Protein AF-0000000079068143 (afdb_homodimer)

Nearest PDB structures (foldseek):
  5x11-assembly1_B  TM=8.106E-01  e=2.180E-11  Bacillus spizizenii str. W23
  5x11-assembly4_H  TM=7.832E-01  e=1.411E-11  Bacillus spizizenii str. W23
  5x11-assembly2_E  TM=8.097E-01  e=4.424E-11  Bacillus spizizenii str. W23
  5x11-assembly4_G  TM=8.111E-01  e=1.547E-10  Bacillus spizizenii str. W23
  3l9f-assembly2_C  TM=8.301E-01  e=2.723E-08  Streptococcus mutans UA159

Sequence (370 aa):
MALRHAVLAALLDEELSGYQLAKAFDMGVANFWHALPQQLYAELARLEKEGLVAGREVVQDTRPNKRLFRVTDGGLAELERFAAEAAKPSFIRDDLLVKVQAADHLDPGGLIARLTERAAFSEGKAEQFEGLLERMRGDRPEEEFLLHGERIGPYLTCRRGLDFERANRDWCQEVIAVLRARSGVMALRHAVLAALLDEELSGYQLAKAFDMGVANFWHALPQQLYAELARLEKEGLVAGREVVQDTRPNKRLFRVTDGGLAELERFAAEAAKPSFIRDDLLVKVQAADHLDPGGLIARLTERAAFSEGKAEQFEGLLERMRGDRPEEEFLLHGERIGPYLTCRRGLDFERANRDWCQEVIAVLRARSGV

InterPro domains:
  IPR005149 Transcription regulator PadR, N-terminal [PF03551] (7-80)
  IPR018309 Transcription regulator PadR, C-terminal [PF10400] (92-180)
  IPR036388 Winged helix-like DNA-binding domain superfamily [G3DSA:1.10.10.10] (1-89)
  IPR036390 Winged helix DNA-binding domain superfamily [SSF46785] (3-181)

Radius of gyration: 22.7 Å; Cα contacts (8 Å, |Δi|>4): 513; chains: 2; bounding box: 48×69×55 Å

pLDDT: mean 90.69, std 9.54, range [45.38, 98.62]

Structure (mmCIF, N/CA/C/O backbone):
data_AF-0000000079068143-model_v1
#
loop_
_entity.id
_entity.type
_entity.pdbx_description
1 polymer 'PadR family transcriptional regulator'
#
loop_
_atom_site.group_PDB
_atom_site.id
_atom_site.type_symbol
_atom_site.label_atom_id
_atom_site.label_alt_id
_atom_site.label_comp_id
_atom_site.label_asym_id
_atom_site.label_entity_id
_atom_site.label_seq_id
_atom_site.pdbx_PDB_ins_code
_atom_site.Cartn_x
_atom_site.Cartn_y
_atom_site.Cartn_z
_atom_site.occupancy
_atom_site.B_iso_or_equiv
_atom_site.auth_seq_id
_atom_site.auth_comp_id
_atom_site.auth_asym_id
_atom_site.auth_atom_id
_atom_site.pdbx_PDB_model_num
ATOM 1 N N . MET A 1 1 ? 2.867 -0.658 -16.969 1 53.88 1 MET A N 1
ATOM 2 C CA . MET A 1 1 ? 3.514 -1.773 -16.281 1 53.88 1 MET A CA 1
ATOM 3 C C . MET A 1 1 ? 2.479 -2.695 -15.656 1 53.88 1 MET A C 1
ATOM 5 O O . MET A 1 1 ? 2.479 -3.902 -15.898 1 53.88 1 MET A O 1
ATOM 9 N N . ALA A 1 2 ? 1.597 -2.355 -14.578 1 70.5 2 ALA A N 1
ATOM 10 C CA . ALA A 1 2 ? 1.221 -3.047 -13.344 1 70.5 2 ALA A CA 1
ATOM 11 C C . ALA A 1 2 ? 0.14 -4.09 -13.609 1 70.5 2 ALA A C 1
ATOM 13 O O . ALA A 1 2 ? 0.295 -5.262 -13.25 1 70.5 2 ALA A O 1
ATOM 14 N N . LEU A 1 3 ? -0.62 -3.951 -14.438 1 86.12 3 LEU A N 1
ATOM 15 C CA . LEU A 1 3 ? -1.783 -4.832 -14.43 1 86.12 3 LEU A CA 1
ATOM 16 C C . LEU A 1 3 ? -1.528 -6.078 -15.266 1 86.12 3 LEU A C 1
ATOM 18 O O . LEU A 1 3 ? -1.937 -7.18 -14.891 1 86.12 3 LEU A O 1
ATOM 22 N N . ARG A 1 4 ? -0.792 -5.961 -16.375 1 92.25 4 ARG A N 1
ATOM 23 C CA . ARG A 1 4 ? -0.538 -7.078 -17.281 1 92.25 4 ARG A CA 1
ATOM 24 C C . ARG A 1 4 ? 0.236 -8.188 -16.578 1 92.25 4 ARG A C 1
ATOM 26 O O . ARG A 1 4 ? -0.08 -9.367 -16.734 1 92.25 4 ARG A O 1
ATOM 33 N N . HIS A 1 5 ? 1.185 -7.828 -15.812 1 92.5 5 HIS A N 1
ATOM 34 C CA . HIS A 1 5 ? 2.004 -8.82 -15.125 1 92.5 5 HIS A CA 1
ATOM 35 C C . HIS A 1 5 ? 1.235 -9.477 -13.984 1 92.5 5 HIS A C 1
ATOM 37 O O . HIS A 1 5 ? 1.421 -10.664 -13.703 1 92.5 5 HIS A O 1
ATOM 43 N N . ALA A 1 6 ? 0.415 -8.703 -13.375 1 90.5 6 ALA A N 1
ATOM 44 C CA . ALA A 1 6 ? -0.44 -9.266 -12.336 1 90.5 6 ALA A CA 1
ATOM 45 C C . ALA A 1 6 ? -1.401 -10.297 -12.914 1 90.5 6 ALA A C 1
ATOM 47 O O . ALA A 1 6 ? -1.63 -11.352 -12.312 1 90.5 6 ALA A O 1
ATOM 48 N N . VAL A 1 7 ? -1.94 -9.992 -14.039 1 92 7 VAL A N 1
ATOM 49 C CA . VAL A 1 7 ? -2.854 -10.914 -14.703 1 92 7 VAL A CA 1
ATOM 50 C C . VAL A 1 7 ? -2.107 -12.188 -15.094 1 92 7 VAL A C 1
ATOM 52 O O . VAL A 1 7 ? -2.592 -13.297 -14.852 1 92 7 VAL A O 1
ATOM 55 N N . LEU A 1 8 ? -0.966 -12.023 -15.703 1 93.75 8 LEU A N 1
ATOM 56 C CA . LEU A 1 8 ? -0.161 -13.18 -16.094 1 93.75 8 LEU A CA 1
ATOM 57 C C . LEU A 1 8 ? 0.168 -14.039 -14.883 1 93.75 8 LEU A C 1
ATOM 59 O O . LEU A 1 8 ? 0.048 -15.266 -14.938 1 93.75 8 LEU A O 1
ATOM 63 N N . ALA A 1 9 ? 0.545 -13.367 -13.812 1 91.62 9 ALA A N 1
ATOM 64 C CA . ALA A 1 9 ? 0.9 -14.094 -12.602 1 91.62 9 ALA A CA 1
ATOM 65 C C . ALA A 1 9 ? -0.3 -14.859 -12.055 1 91.62 9 ALA A C 1
ATOM 67 O O . ALA A 1 9 ? -0.156 -15.984 -11.57 1 91.62 9 ALA A O 1
ATOM 68 N N . ALA A 1 10 ? -1.436 -14.297 -12.141 1 89 10 ALA A N 1
ATOM 69 C CA . ALA A 1 10 ? -2.654 -14.922 -11.625 1 89 10 ALA A CA 1
ATOM 70 C C . ALA A 1 10 ? -3.021 -16.156 -12.438 1 89 10 ALA A C 1
ATOM 72 O O . ALA A 1 10 ? -3.613 -17.109 -11.906 1 89 10 ALA A O 1
ATOM 73 N N . LEU A 1 11 ? -2.557 -16.266 -13.656 1 92.12 11 LEU A N 1
ATOM 74 C CA . LEU A 1 11 ? -2.947 -17.328 -14.562 1 92.12 11 LEU A CA 1
ATOM 75 C C . LEU A 1 11 ? -1.874 -18.406 -14.625 1 92.12 11 LEU A C 1
ATOM 77 O O . LEU A 1 11 ? -2.045 -19.422 -15.305 1 92.12 11 LEU A O 1
ATOM 81 N N . LEU A 1 12 ? -0.748 -18.297 -14.039 1 89 12 LEU A N 1
ATOM 82 C CA . LEU A 1 12 ? 0.407 -19.188 -14.172 1 89 12 LEU A CA 1
ATOM 83 C C . LEU A 1 12 ? 0.043 -20.625 -13.789 1 89 12 LEU A C 1
ATOM 85 O O . LEU A 1 12 ? 0.464 -21.562 -14.461 1 89 12 LEU A O 1
ATOM 89 N N . ASP A 1 13 ? -0.767 -20.859 -12.781 1 82.06 13 ASP A N 1
ATOM 90 C CA . ASP A 1 13 ? -0.948 -22.234 -12.344 1 82.06 13 ASP A CA 1
ATOM 91 C C . ASP A 1 13 ? -2.4 -22.672 -12.508 1 82.06 13 ASP A C 1
ATOM 93 O O . ASP A 1 13 ? -2.781 -23.75 -12.047 1 82.06 13 ASP A O 1
ATOM 97 N N . GLU A 1 14 ? -3.178 -21.812 -13.156 1 86.38 14 GLU A N 1
ATOM 98 C CA . GLU A 1 14 ? -4.586 -22.156 -13.32 1 86.38 14 GLU A CA 1
ATOM 99 C C . GLU A 1 14 ? -5.176 -21.484 -14.562 1 86.38 14 GLU A C 1
ATOM 101 O O . GLU A 1 14 ? -4.695 -20.438 -15 1 86.38 14 GLU A O 1
ATOM 106 N N . GLU A 1 15 ? -6.102 -22.281 -15.102 1 92.25 15 GLU A N 1
ATOM 107 C CA . GLU A 1 15 ? -6.953 -21.688 -16.125 1 92.25 15 GLU A CA 1
ATOM 108 C C . GLU A 1 15 ? -8.164 -21 -15.5 1 92.25 15 GLU A C 1
ATOM 110 O O . GLU A 1 15 ? -8.93 -21.625 -14.766 1 92.25 15 GLU A O 1
ATOM 115 N N . LEU A 1 16 ? -8.25 -19.766 -15.805 1 93.62 16 LEU A N 1
ATOM 116 C CA . LEU A 1 16 ? -9.359 -19.016 -15.227 1 93.62 16 LEU A CA 1
ATOM 117 C C . LEU A 1 16 ? -10.156 -18.297 -16.312 1 93.62 16 LEU A C 1
ATOM 119 O O . LEU A 1 16 ? -9.602 -17.891 -17.344 1 93.62 16 LEU A O 1
ATOM 123 N N . SER A 1 17 ? -11.492 -18.219 -16.047 1 93.38 17 SER A N 1
ATOM 124 C CA . SER A 1 17 ? -12.305 -17.328 -16.859 1 93.38 17 SER A CA 1
ATOM 125 C C . SER A 1 17 ? -12.062 -15.867 -16.484 1 93.38 17 SER A C 1
ATOM 127 O O . SER A 1 17 ? -11.461 -15.578 -15.453 1 93.38 17 SER A O 1
ATOM 129 N N . GLY A 1 18 ? -12.508 -15.008 -17.422 1 91.31 18 GLY A N 1
ATOM 130 C CA . GLY A 1 18 ? -12.469 -13.594 -17.062 1 91.31 18 GLY A CA 1
ATOM 131 C C . GLY A 1 18 ? -13.18 -13.289 -15.758 1 91.31 18 GLY A C 1
ATOM 132 O O . GLY A 1 18 ? -12.703 -12.492 -14.945 1 91.31 18 GLY A O 1
ATOM 133 N N . TYR A 1 19 ? -14.227 -13.969 -15.547 1 90.5 19 TYR A N 1
ATOM 134 C CA . TYR A 1 19 ? -15.023 -13.789 -14.336 1 90.5 19 TYR A CA 1
ATOM 135 C C . TYR A 1 19 ? -14.242 -14.234 -13.109 1 90.5 19 TYR A C 1
ATOM 137 O O . TYR A 1 19 ? -14.211 -13.523 -12.102 1 90.5 19 TYR A O 1
ATOM 145 N N . GLN A 1 20 ? -13.734 -15.352 -13.172 1 89.94 20 GLN A N 1
ATOM 146 C CA . GLN A 1 20 ? -12.945 -15.875 -12.062 1 89.94 20 GLN A CA 1
ATOM 147 C C . GLN A 1 20 ? -11.758 -14.977 -11.758 1 89.94 20 GLN A C 1
ATOM 149 O O . GLN A 1 20 ? -11.414 -14.758 -10.594 1 89.94 20 GLN A O 1
ATOM 154 N N . LEU A 1 21 ? -11.156 -14.5 -12.766 1 89.56 21 LEU A N 1
ATOM 155 C CA . LEU A 1 21 ? -10.031 -13.586 -12.602 1 89.56 21 LEU A CA 1
ATOM 156 C C . LEU A 1 21 ? -10.477 -12.289 -11.922 1 89.56 21 LEU A C 1
ATOM 158 O O . LEU A 1 21 ? -9.82 -11.82 -10.984 1 89.56 21 LEU A O 1
ATOM 162 N N . ALA A 1 22 ? -11.539 -11.75 -12.344 1 88.19 22 ALA A N 1
ATOM 163 C CA . ALA A 1 22 ? -12.07 -10.523 -11.75 1 88.19 22 ALA A CA 1
ATOM 164 C C . ALA A 1 22 ? -12.391 -10.727 -10.273 1 88.19 22 ALA A C 1
ATOM 166 O O . ALA A 1 22 ? -12.125 -9.852 -9.445 1 88.19 22 ALA A O 1
ATOM 167 N N . LYS A 1 23 ? -12.938 -11.828 -9.93 1 83.75 23 LYS A N 1
ATOM 168 C CA . LYS A 1 23 ? -13.258 -12.148 -8.539 1 83.75 23 LYS A CA 1
ATOM 169 C C . LYS A 1 23 ? -11.992 -12.25 -7.691 1 83.75 23 LYS A C 1
ATOM 171 O O . LYS A 1 23 ? -11.961 -11.789 -6.551 1 83.75 23 LYS A O 1
ATOM 176 N N . ALA A 1 24 ? -11.031 -12.828 -8.297 1 81.62 24 ALA A N 1
ATOM 177 C CA . ALA A 1 24 ? -9.758 -12.961 -7.598 1 81.62 24 ALA A CA 1
ATOM 178 C C . ALA A 1 24 ? -9.141 -11.594 -7.309 1 81.62 24 ALA A C 1
ATOM 180 O O . ALA A 1 24 ? -8.578 -11.375 -6.234 1 81.62 24 ALA A O 1
ATOM 181 N N . PHE A 1 25 ? -9.258 -10.695 -8.211 1 80.88 25 PHE A N 1
ATOM 182 C CA . PHE A 1 25 ? -8.727 -9.344 -8.047 1 80.88 25 PHE A CA 1
ATOM 183 C C . PHE A 1 25 ? -9.539 -8.562 -7.02 1 80.88 25 PHE A C 1
ATOM 185 O O . PHE A 1 25 ? -9 -7.742 -6.281 1 80.88 25 PHE A O 1
ATOM 192 N N . ASP A 1 26 ? -10.773 -8.797 -7.004 1 74.81 26 ASP A N 1
ATOM 193 C CA . ASP A 1 26 ? -11.656 -8.094 -6.082 1 74.81 26 ASP A CA 1
ATOM 194 C C . ASP A 1 26 ? -11.406 -8.523 -4.641 1 74.81 26 ASP A C 1
ATOM 196 O O . ASP A 1 26 ? -11.523 -7.715 -3.717 1 74.81 26 ASP A O 1
ATOM 200 N N . MET A 1 27 ? -11.281 -9.742 -4.523 1 64.19 27 MET A N 1
ATOM 201 C CA . MET A 1 27 ? -11.062 -10.258 -3.172 1 64.19 27 MET A CA 1
ATOM 202 C C . MET A 1 27 ? -9.695 -9.828 -2.645 1 64.19 27 MET A C 1
ATOM 204 O O . MET A 1 27 ? -9.383 -10.039 -1.47 1 64.19 27 MET A O 1
ATOM 208 N N . GLY A 1 28 ? -9.18 -8.867 -3.492 1 57 28 GLY A N 1
ATOM 209 C CA . GLY A 1 28 ? -7.91 -8.336 -3.037 1 57 28 GLY A CA 1
ATOM 210 C C . GLY A 1 28 ? -6.844 -9.398 -2.861 1 57 28 GLY A C 1
ATOM 211 O O . GLY A 1 28 ? -5.715 -9.094 -2.475 1 57 28 GLY A O 1
ATOM 212 N N . VAL A 1 29 ? -7.555 -10.617 -2.633 1 46.59 29 VAL A N 1
ATOM 213 C CA . VAL A 1 29 ? -6.633 -11.711 -2.342 1 46.59 29 VAL A CA 1
ATOM 214 C C . VAL A 1 29 ? -5.5 -11.719 -3.365 1 46.59 29 VAL A C 1
ATOM 216 O O . VAL A 1 29 ? -4.336 -11.906 -3.008 1 46.59 29 VAL A O 1
ATOM 219 N N . ALA A 1 30 ? -5.992 -11.883 -4.664 1 45.38 30 ALA A N 1
ATOM 220 C CA . ALA A 1 30 ? -4.844 -11.82 -5.566 1 45.38 30 ALA A CA 1
ATOM 221 C C . ALA A 1 30 ? -4.172 -10.453 -5.508 1 45.38 30 ALA A C 1
ATOM 223 O O . ALA A 1 30 ? -3.25 -10.172 -6.281 1 45.38 30 ALA A O 1
ATOM 224 N N . ASN A 1 31 ? -4.051 -9.875 -4.145 1 49.84 31 ASN A N 1
ATOM 225 C CA . ASN A 1 31 ? -3.543 -9.273 -2.912 1 49.84 31 ASN A CA 1
ATOM 226 C C . ASN A 1 31 ? -2.787 -7.98 -3.188 1 49.84 31 ASN A C 1
ATOM 228 O O . ASN A 1 31 ? -2.285 -7.34 -2.26 1 49.84 31 ASN A O 1
ATOM 232 N N . PHE A 1 32 ? -2.516 -7.691 -4.168 1 61 32 PHE A N 1
ATOM 233 C CA . PHE A 1 32 ? -1.767 -6.445 -4.078 1 61 32 PHE A CA 1
ATOM 234 C C . PHE A 1 32 ? -1.95 -5.609 -5.34 1 61 32 PHE A C 1
ATOM 236 O O . PHE A 1 32 ? -1.167 -4.695 -5.605 1 61 32 PHE A O 1
ATOM 243 N N . TRP A 1 33 ? -3.209 -6.152 -6.148 1 66.62 33 TRP A N 1
ATOM 244 C CA . TRP A 1 33 ? -3.449 -5.328 -7.328 1 66.62 33 TRP A CA 1
ATOM 245 C C . TRP A 1 33 ? -4.938 -5.035 -7.492 1 66.62 33 TRP A C 1
ATOM 247 O O . TRP A 1 33 ? -5.777 -5.91 -7.262 1 66.62 33 TRP A O 1
ATOM 257 N N . HIS A 1 34 ? -5.172 -3.803 -7.57 1 71.75 34 HIS A N 1
ATOM 258 C CA . HIS A 1 34 ? -6.555 -3.385 -7.785 1 71.75 34 HIS A CA 1
ATOM 259 C C . HIS A 1 34 ? -6.773 -2.936 -9.227 1 71.75 34 HIS A C 1
ATOM 261 O O . HIS A 1 34 ? -5.969 -2.18 -9.773 1 71.75 34 HIS A O 1
ATOM 267 N N . ALA A 1 35 ? -7.75 -3.646 -9.82 1 79.56 35 ALA A N 1
ATOM 268 C CA . ALA A 1 35 ? -8.195 -3.238 -11.148 1 79.56 35 ALA A CA 1
ATOM 269 C C . ALA A 1 35 ? -9.711 -3.404 -11.289 1 79.56 35 ALA A C 1
ATOM 271 O O . ALA A 1 35 ? -10.281 -4.379 -10.797 1 79.56 35 ALA A O 1
ATOM 272 N N . LEU A 1 36 ? -10.305 -2.463 -11.898 1 83.62 36 LEU A N 1
ATOM 273 C CA . LEU A 1 36 ? -11.711 -2.617 -12.234 1 83.62 36 LEU A CA 1
ATOM 274 C C . LEU A 1 36 ? -11.914 -3.756 -13.227 1 83.62 36 LEU A C 1
ATOM 276 O O . LEU A 1 36 ? -11.062 -3.986 -14.094 1 83.62 36 LEU A O 1
ATOM 280 N N . PRO A 1 37 ? -13.062 -4.426 -13.07 1 88.94 37 PRO A N 1
ATOM 281 C CA . PRO A 1 37 ? -13.32 -5.523 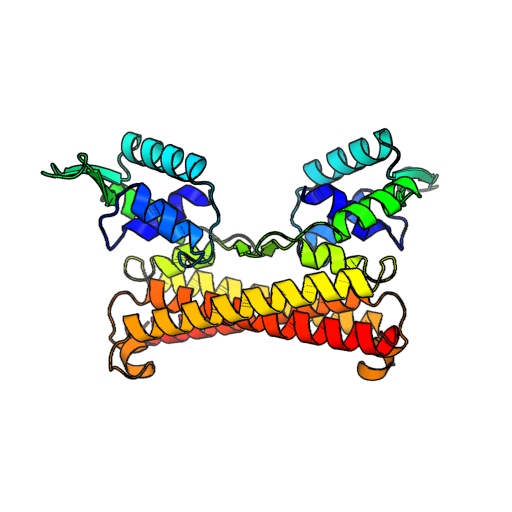-14.008 1 88.94 37 PRO A CA 1
ATOM 282 C C . PRO A 1 37 ? -13.164 -5.102 -15.469 1 88.94 37 PRO A C 1
ATOM 284 O O . PRO A 1 37 ? -12.555 -5.824 -16.266 1 88.94 37 PRO A O 1
ATOM 287 N N . GLN A 1 38 ? -13.625 -3.912 -15.734 1 91.62 38 GLN A N 1
ATOM 288 C CA . GLN A 1 38 ? -13.523 -3.426 -17.109 1 91.62 38 GLN A CA 1
ATOM 289 C C . GLN A 1 38 ? -12.062 -3.336 -17.547 1 91.62 38 GLN A C 1
ATOM 291 O O . GLN A 1 38 ? -11.742 -3.646 -18.703 1 91.62 38 GLN A O 1
ATOM 296 N N . GLN A 1 39 ? -11.148 -2.926 -16.75 1 90.31 39 GLN A N 1
ATOM 297 C CA . GLN A 1 39 ? -9.719 -2.84 -17.031 1 90.31 39 GLN A CA 1
ATOM 298 C C . GLN A 1 39 ? -9.109 -4.227 -17.203 1 90.31 39 GLN A C 1
ATOM 300 O O . GLN A 1 39 ? -8.258 -4.438 -18.062 1 90.31 39 GLN A O 1
ATOM 305 N N . LEU A 1 40 ? -9.547 -5.109 -16.344 1 90.56 40 LEU A N 1
ATOM 306 C CA . LEU A 1 40 ? -9.039 -6.477 -16.375 1 90.56 40 LEU A CA 1
ATOM 307 C C . LEU A 1 40 ? -9.391 -7.164 -17.688 1 90.56 40 LEU A C 1
ATOM 309 O O . LEU A 1 40 ? -8.547 -7.812 -18.312 1 90.56 40 LEU A O 1
ATOM 313 N N . TYR A 1 41 ? -10.664 -6.996 -18.109 1 93.81 41 TYR A N 1
ATOM 314 C CA . TYR A 1 41 ? -11.117 -7.621 -19.344 1 93.81 41 TYR A CA 1
ATOM 315 C C . TYR A 1 41 ? -10.375 -7.047 -20.547 1 93.81 41 TYR A C 1
ATOM 317 O O . TYR A 1 41 ? -9.992 -7.781 -21.453 1 93.81 41 TYR A O 1
ATOM 325 N N . ALA A 1 42 ? -10.195 -5.824 -20.562 1 95.25 42 ALA A N 1
ATOM 326 C CA . ALA A 1 42 ? -9.453 -5.172 -21.641 1 95.25 42 ALA A CA 1
ATOM 327 C C . ALA A 1 42 ? -8.016 -5.672 -21.703 1 95.25 42 ALA A C 1
ATOM 329 O O . ALA A 1 42 ? -7.484 -5.93 -22.781 1 95.25 42 ALA A O 1
ATOM 330 N N . GLU A 1 43 ? -7.438 -5.766 -20.531 1 94.19 43 GLU A N 1
ATOM 331 C CA . GLU A 1 43 ? -6.059 -6.234 -20.484 1 94.19 43 GLU A CA 1
ATOM 332 C C . GLU A 1 43 ? -5.953 -7.691 -20.922 1 94.19 43 GLU A C 1
ATOM 334 O O . GLU A 1 43 ? -5.012 -8.07 -21.625 1 94.19 43 GLU A O 1
ATOM 339 N N . LEU A 1 44 ? -6.902 -8.445 -20.484 1 94.56 44 LEU A N 1
ATOM 340 C CA . LEU A 1 44 ? -6.93 -9.844 -20.875 1 94.56 44 LEU A CA 1
ATOM 341 C C . LEU A 1 44 ? -7.012 -9.977 -22.406 1 94.56 44 LEU A C 1
ATOM 343 O O . LEU A 1 44 ? -6.309 -10.797 -23 1 94.56 44 LEU A O 1
ATOM 347 N N . ALA A 1 45 ? -7.844 -9.211 -23.016 1 95.38 45 ALA A N 1
ATOM 348 C CA . ALA A 1 45 ? -7.98 -9.211 -24.469 1 95.38 45 ALA A CA 1
ATOM 349 C C . ALA A 1 45 ? -6.676 -8.797 -25.141 1 95.38 45 ALA A C 1
ATOM 351 O O . ALA A 1 45 ? -6.277 -9.383 -26.156 1 95.38 45 ALA A O 1
ATOM 352 N N . ARG A 1 46 ? -6.043 -7.801 -24.656 1 97.12 46 ARG A N 1
ATOM 353 C CA . ARG A 1 46 ? -4.77 -7.332 -25.188 1 97.12 46 ARG A CA 1
ATOM 354 C C . ARG A 1 46 ? -3.701 -8.414 -25.094 1 97.12 46 ARG A C 1
ATOM 356 O O . ARG A 1 46 ? -2.955 -8.648 -26.047 1 97.12 46 ARG A O 1
ATOM 363 N N . LEU A 1 47 ? -3.635 -9.047 -23.938 1 97.56 47 LEU A N 1
ATOM 364 C CA . LEU A 1 47 ? -2.666 -10.117 -23.719 1 97.56 47 LEU A CA 1
ATOM 365 C C . LEU A 1 47 ? -2.885 -11.266 -24.703 1 97.56 47 LEU A C 1
ATOM 367 O O . LEU A 1 47 ? -1.921 -11.859 -25.188 1 97.56 47 LEU A O 1
ATOM 371 N N . GLU A 1 48 ? -4.129 -11.562 -24.922 1 97.38 48 GLU A N 1
ATOM 372 C CA . GLU A 1 48 ? -4.438 -12.625 -25.875 1 97.38 48 GLU A CA 1
ATOM 373 C C . GLU A 1 48 ? -4.027 -12.234 -27.297 1 97.38 48 GLU A C 1
ATOM 375 O O . GLU A 1 48 ? -3.439 -13.039 -28.016 1 97.38 48 GLU A O 1
ATOM 380 N N . LYS A 1 49 ? -4.348 -11.047 -27.656 1 97.81 49 LYS A N 1
ATOM 381 C CA . LYS A 1 49 ? -3.973 -10.539 -28.969 1 97.81 49 LYS A CA 1
ATOM 382 C C . LYS A 1 49 ? -2.459 -10.57 -29.156 1 97.81 49 LYS A C 1
ATOM 384 O O . LYS A 1 49 ? -1.975 -10.852 -30.266 1 97.81 49 LYS A O 1
ATOM 389 N N . GLU A 1 50 ? -1.72 -10.32 -28.078 1 97.94 50 GLU A N 1
ATOM 390 C CA . GLU A 1 50 ? -0.261 -10.281 -28.125 1 97.94 50 GLU A CA 1
ATOM 391 C C . GLU A 1 50 ? 0.333 -11.68 -27.984 1 97.94 50 GLU A C 1
ATOM 393 O O . GLU A 1 50 ? 1.553 -11.852 -28.031 1 97.94 50 GLU A O 1
ATOM 398 N N . GLY A 1 51 ? -0.53 -12.648 -27.766 1 98 51 GLY A N 1
ATOM 399 C CA . GLY A 1 51 ? -0.104 -14.039 -27.688 1 98 51 GLY A CA 1
ATOM 400 C C . GLY A 1 51 ? 0.503 -14.398 -26.344 1 98 51 GLY A C 1
ATOM 401 O O . GLY A 1 51 ? 1.217 -15.398 -26.234 1 98 51 GLY A O 1
ATOM 402 N N . LEU A 1 52 ? 0.257 -13.609 -25.328 1 98.12 52 LEU A N 1
ATOM 403 C CA . LEU A 1 52 ? 0.831 -13.844 -24 1 98.12 52 LEU A CA 1
ATOM 404 C C . LEU A 1 52 ? -0.089 -14.719 -23.156 1 98.12 52 LEU A C 1
ATOM 406 O O . LEU A 1 52 ? 0.344 -15.297 -22.156 1 98.12 52 LEU A O 1
ATOM 410 N N . VAL A 1 53 ? -1.331 -14.758 -23.516 1 97.94 53 VAL A N 1
ATOM 411 C CA . VAL A 1 53 ? -2.291 -15.719 -22.984 1 97.94 53 VAL A CA 1
ATOM 412 C C . VAL A 1 53 ? -3.076 -16.344 -24.125 1 97.94 53 VAL A C 1
ATOM 414 O O . VAL A 1 53 ? -3.137 -15.797 -25.234 1 97.94 53 VAL A O 1
ATOM 417 N N . ALA A 1 54 ? -3.594 -17.531 -23.859 1 97.44 54 ALA A N 1
ATOM 418 C CA . ALA A 1 54 ? -4.438 -18.234 -24.828 1 97.44 54 ALA A CA 1
ATOM 419 C C . ALA A 1 54 ? -5.781 -18.609 -24.219 1 97.44 54 ALA A C 1
ATOM 421 O O . ALA A 1 54 ? -5.832 -19.172 -23.125 1 97.44 54 ALA A O 1
ATOM 422 N N . GLY A 1 55 ? -6.805 -18.25 -24.953 1 95.12 55 GLY A N 1
ATOM 423 C CA . GLY A 1 55 ? -8.148 -18.594 -24.5 1 95.12 55 GLY A CA 1
ATOM 424 C C . GLY A 1 55 ? -8.711 -19.812 -25.219 1 95.12 55 GLY A C 1
ATOM 425 O O . GLY A 1 55 ? -8.406 -20.047 -26.391 1 95.12 55 GLY A O 1
ATOM 426 N N . ARG A 1 56 ? -9.5 -20.578 -24.469 1 93.69 56 ARG A N 1
ATOM 427 C CA . ARG A 1 56 ? -10.242 -21.656 -25.109 1 93.69 56 ARG A CA 1
ATOM 428 C C . ARG A 1 56 ? -11.703 -21.656 -24.656 1 93.69 56 ARG A C 1
ATOM 430 O O . ARG A 1 56 ? -12.008 -21.312 -23.516 1 93.69 56 ARG A O 1
ATOM 437 N N . GLU A 1 57 ? -12.484 -22 -25.609 1 91.31 57 GLU A N 1
ATOM 438 C CA . GLU A 1 57 ? -13.914 -22.047 -25.328 1 91.31 57 GLU A CA 1
ATOM 439 C C . GLU A 1 57 ? -14.305 -23.375 -24.672 1 91.31 57 GLU A C 1
ATOM 441 O O . GLU A 1 57 ? -13.836 -24.438 -25.078 1 91.31 57 GLU A O 1
ATOM 446 N N . VAL A 1 58 ? -15.008 -23.219 -23.578 1 89.25 58 VAL A N 1
ATOM 447 C CA . VAL A 1 58 ? -15.57 -24.391 -22.922 1 89.25 58 VAL A CA 1
ATOM 448 C C . VAL A 1 58 ? -17.094 -24.359 -23.031 1 89.25 58 VAL A C 1
ATOM 450 O O . VAL A 1 58 ? -17.75 -23.438 -22.547 1 89.25 58 VAL A O 1
ATOM 453 N N . VAL A 1 59 ? -17.531 -25.297 -23.781 1 86.25 59 VAL A N 1
ATOM 454 C CA . VAL A 1 59 ? -18.969 -25.406 -24 1 86.25 59 VAL A CA 1
ATOM 455 C C . VAL A 1 59 ? -19.641 -26 -22.766 1 86.25 59 VAL A C 1
ATOM 457 O O . VAL A 1 59 ? -19.188 -27.016 -22.234 1 86.25 59 VAL A O 1
ATOM 460 N N . GLN A 1 60 ? -20.438 -25.141 -22.234 1 80.88 60 GLN A N 1
ATOM 461 C CA . GLN A 1 60 ? -21.172 -25.609 -21.062 1 80.88 60 GLN A CA 1
ATOM 462 C C . GLN A 1 60 ? -22.625 -25.891 -21.391 1 80.88 60 GLN A C 1
ATOM 464 O O . GLN A 1 60 ? -23.203 -25.25 -22.266 1 80.88 60 GLN A O 1
ATOM 469 N N . ASP A 1 61 ? -23.156 -26.906 -20.922 1 81.69 61 ASP A N 1
ATOM 470 C CA . ASP A 1 61 ? -24.5 -27.359 -21.25 1 81.69 61 ASP A CA 1
ATOM 471 C C . ASP A 1 61 ? -25.547 -26.391 -20.703 1 81.69 61 ASP A C 1
ATOM 473 O O . ASP A 1 61 ? -26.422 -25.922 -21.438 1 81.69 61 ASP A O 1
ATOM 477 N N . THR A 1 62 ? -25.562 -26.156 -19.5 1 80.19 62 THR A N 1
ATOM 478 C CA . THR A 1 62 ? -26.625 -25.391 -18.859 1 80.19 62 THR A CA 1
ATOM 479 C C . THR A 1 62 ? -26.156 -23.969 -18.547 1 80.19 62 THR A C 1
ATOM 481 O O . THR A 1 62 ? -26.938 -23.141 -18.078 1 80.19 62 THR A O 1
ATOM 484 N N . ARG A 1 63 ? -24.969 -23.875 -18.797 1 75.56 63 ARG A N 1
ATOM 485 C CA . ARG A 1 63 ? -24.438 -22.531 -18.562 1 75.56 63 ARG A CA 1
ATOM 486 C C . ARG A 1 63 ? -23.828 -21.938 -19.828 1 75.56 63 ARG A C 1
ATOM 488 O O . ARG A 1 63 ? -23.5 -22.672 -20.766 1 75.56 63 ARG A O 1
ATOM 495 N N . PRO A 1 64 ? -23.969 -20.656 -20 1 78.69 64 PRO A N 1
ATOM 496 C CA . PRO A 1 64 ? -23.312 -20.047 -21.141 1 78.69 64 PRO A CA 1
ATOM 497 C C . PRO A 1 64 ? -21.875 -20.5 -21.328 1 78.69 64 PRO A C 1
ATOM 499 O O . PRO A 1 64 ? -21.188 -20.797 -20.344 1 78.69 64 PRO A O 1
ATOM 502 N N . ASN A 1 65 ? -21.578 -20.656 -22.578 1 80.81 65 ASN A N 1
ATOM 503 C CA . ASN A 1 65 ? -20.188 -20.984 -22.875 1 80.81 65 ASN A CA 1
ATOM 504 C C . ASN A 1 65 ? -19.234 -20.047 -22.141 1 80.81 65 ASN A C 1
ATOM 506 O O . ASN A 1 65 ? -19.531 -18.875 -21.922 1 80.81 65 ASN A O 1
ATOM 510 N N . LYS A 1 66 ? -18.203 -20.672 -21.578 1 86.31 66 LYS A N 1
ATOM 511 C CA . LYS A 1 66 ? -17.203 -19.844 -20.906 1 86.31 66 LYS A CA 1
ATOM 512 C C . LYS A 1 66 ? -15.844 -19.969 -21.594 1 86.31 66 LYS A C 1
ATOM 514 O O . LYS A 1 66 ? -15.57 -20.969 -22.266 1 86.31 66 LYS A O 1
ATOM 519 N N . ARG A 1 67 ? -15.156 -18.906 -21.578 1 91.12 67 ARG A N 1
ATOM 520 C CA . ARG A 1 67 ? -13.797 -18.906 -22.109 1 91.12 67 ARG A CA 1
ATOM 521 C C . ARG A 1 67 ? -12.766 -18.969 -20.984 1 91.12 67 ARG A C 1
ATOM 523 O O . ARG A 1 67 ? -12.859 -18.203 -20.016 1 91.12 67 ARG A O 1
ATOM 530 N N . LEU A 1 68 ? -11.891 -19.922 -21.062 1 95.94 68 LEU A N 1
ATOM 531 C CA . LEU A 1 68 ? -10.828 -20.078 -20.078 1 95.94 68 LEU A CA 1
ATOM 532 C C . LEU A 1 68 ? -9.484 -19.641 -20.656 1 95.94 68 LEU A C 1
ATOM 534 O O . LEU A 1 68 ? -9.195 -19.906 -21.828 1 95.94 68 LEU A O 1
ATOM 538 N N . PHE A 1 69 ? -8.688 -19.016 -19.766 1 96.94 69 PHE A N 1
ATOM 539 C CA . PHE A 1 69 ? -7.41 -18.469 -20.234 1 96.9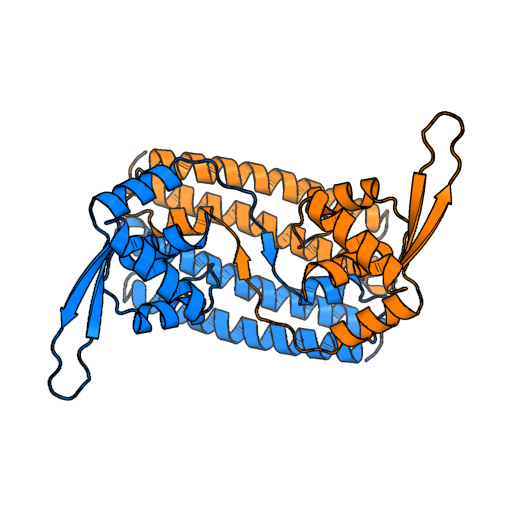4 69 PHE A CA 1
ATOM 540 C C . PHE A 1 69 ? -6.25 -19.125 -19.484 1 96.94 69 PHE A C 1
ATOM 542 O O . PHE A 1 69 ? -6.359 -19.422 -18.297 1 96.94 69 PHE A O 1
ATOM 549 N N . ARG A 1 70 ? -5.168 -19.297 -20.25 1 96.38 70 ARG A N 1
ATOM 550 C CA . ARG A 1 70 ? -3.914 -19.75 -19.656 1 96.38 70 ARG A CA 1
ATOM 551 C C . ARG A 1 70 ? -2.734 -18.938 -20.156 1 96.38 70 ARG A C 1
ATOM 553 O O . ARG A 1 70 ? -2.799 -18.344 -21.234 1 96.38 70 ARG A O 1
ATOM 560 N N . VAL A 1 71 ? -1.67 -18.953 -19.406 1 96.62 71 VAL A N 1
ATOM 561 C CA . VAL A 1 71 ? -0.446 -18.266 -19.797 1 96.62 71 VAL A CA 1
ATOM 562 C C . VAL A 1 71 ? 0.297 -19.094 -20.844 1 96.62 71 VAL A C 1
ATOM 564 O O . VAL A 1 71 ? 0.401 -20.312 -20.719 1 96.62 71 VAL A O 1
ATOM 567 N N . THR A 1 72 ? 0.75 -18.406 -21.891 1 97.5 72 THR A N 1
ATOM 568 C CA . THR A 1 72 ? 1.559 -19.062 -22.906 1 97.5 72 THR A CA 1
ATOM 569 C C . THR A 1 72 ? 3.043 -18.969 -22.562 1 97.5 72 THR A C 1
ATOM 571 O O . THR A 1 72 ? 3.416 -18.359 -21.562 1 97.5 72 THR A O 1
ATOM 574 N N . ASP A 1 73 ? 3.871 -19.641 -23.453 1 96.88 73 ASP A N 1
ATOM 575 C CA . ASP A 1 73 ? 5.316 -19.5 -23.312 1 96.88 73 ASP A CA 1
ATOM 576 C C . ASP A 1 73 ? 5.746 -18.047 -23.438 1 96.88 73 ASP A C 1
ATOM 578 O O . ASP A 1 73 ? 6.684 -17.594 -22.766 1 96.88 73 ASP A O 1
ATOM 582 N N . GLY A 1 74 ? 5.094 -17.375 -24.281 1 97.5 74 GLY A N 1
ATOM 583 C CA . GLY A 1 74 ? 5.363 -15.961 -24.422 1 97.5 74 GLY A CA 1
ATOM 584 C C . GLY A 1 74 ? 5.043 -15.172 -23.172 1 97.5 74 GLY A C 1
ATOM 585 O O . GLY A 1 74 ? 5.781 -14.25 -22.797 1 97.5 74 GLY A O 1
ATOM 586 N N . GLY A 1 75 ? 3.904 -15.516 -22.547 1 97.31 75 GLY A N 1
ATOM 587 C CA . GLY A 1 75 ? 3.539 -14.875 -21.297 1 97.31 75 GLY A CA 1
ATOM 588 C C . GLY A 1 75 ? 4.527 -15.148 -20.172 1 97.31 75 GLY A C 1
ATOM 589 O O . GLY A 1 75 ? 4.836 -14.258 -19.391 1 97.31 75 GLY A O 1
ATOM 590 N N . LEU A 1 76 ? 4.988 -16.359 -20.156 1 95.94 76 LEU A N 1
ATOM 591 C CA . LEU A 1 76 ? 5.98 -16.719 -19.141 1 95.94 76 LEU A CA 1
ATOM 592 C C . LEU A 1 76 ? 7.277 -15.953 -19.359 1 95.94 76 LEU A C 1
ATOM 594 O O . LEU A 1 76 ? 7.879 -15.461 -18.391 1 95.94 76 LEU A O 1
ATOM 598 N N . ALA A 1 77 ? 7.688 -15.836 -20.578 1 96.69 77 ALA A N 1
ATOM 599 C CA . ALA A 1 77 ? 8.891 -15.078 -20.906 1 96.69 77 ALA A CA 1
ATOM 600 C C . ALA A 1 77 ? 8.75 -13.617 -20.484 1 96.69 77 ALA A C 1
ATOM 602 O O . ALA A 1 77 ? 9.703 -13.008 -20 1 96.69 77 ALA A O 1
ATOM 603 N N . GLU A 1 78 ? 7.621 -13.125 -20.703 1 96.12 78 GLU A N 1
ATOM 604 C CA . GLU A 1 78 ? 7.34 -11.75 -20.297 1 96.12 78 GLU A CA 1
ATOM 605 C C . GLU A 1 78 ? 7.441 -11.586 -18.781 1 96.12 78 GLU A C 1
ATOM 607 O O . GLU A 1 78 ? 7.98 -10.594 -18.297 1 96.12 78 GLU A O 1
ATOM 612 N N . LEU A 1 79 ? 6.93 -12.523 -18.078 1 93.94 79 LEU A N 1
ATOM 613 C CA . LEU A 1 79 ? 7.016 -12.484 -16.625 1 93.94 79 LEU A CA 1
ATOM 614 C C . LEU A 1 79 ? 8.469 -12.57 -16.156 1 93.94 79 LEU A C 1
ATOM 616 O O . LEU A 1 79 ? 8.859 -11.883 -15.211 1 93.94 79 LEU A O 1
ATOM 620 N N . GLU A 1 80 ? 9.203 -13.359 -16.812 1 95.31 80 GLU A N 1
ATOM 621 C CA . GLU A 1 80 ? 10.625 -13.484 -16.469 1 95.31 80 GLU A CA 1
ATOM 622 C C . GLU A 1 80 ? 11.359 -12.164 -16.719 1 95.31 80 GLU A C 1
ATOM 624 O O . GLU A 1 80 ? 12.188 -11.758 -15.898 1 95.31 80 GLU A O 1
ATOM 629 N N . ARG A 1 81 ? 11.047 -11.562 -17.828 1 95 81 ARG A N 1
ATOM 630 C CA . ARG A 1 81 ? 11.648 -10.273 -18.141 1 95 81 ARG A CA 1
ATOM 631 C C . ARG A 1 81 ? 11.273 -9.234 -17.078 1 95 81 ARG A C 1
ATOM 633 O O . ARG A 1 81 ? 12.133 -8.484 -16.609 1 95 81 ARG A O 1
ATOM 640 N N . PHE A 1 82 ? 10.102 -9.242 -16.766 1 94.31 82 PHE A N 1
ATOM 641 C CA . PHE A 1 82 ? 9.594 -8.336 -15.742 1 94.31 82 PHE A CA 1
ATOM 642 C C . PHE A 1 82 ? 10.297 -8.562 -14.414 1 94.31 82 PHE A C 1
ATOM 644 O O . PHE A 1 82 ? 10.68 -7.602 -13.734 1 94.31 82 PHE A O 1
ATOM 651 N N . ALA A 1 83 ? 10.43 -9.812 -14.016 1 93.31 83 ALA A N 1
ATOM 652 C CA . ALA A 1 83 ? 11.039 -10.172 -12.734 1 93.31 83 ALA A CA 1
ATOM 653 C C . ALA A 1 83 ? 12.484 -9.703 -12.664 1 93.31 83 ALA A C 1
ATOM 655 O O . ALA A 1 83 ? 13.008 -9.445 -11.578 1 93.31 83 ALA A O 1
ATOM 656 N N . ALA A 1 84 ? 13.078 -9.562 -13.82 1 92.19 84 ALA A N 1
ATOM 657 C CA . ALA A 1 84 ? 14.492 -9.18 -13.875 1 92.19 84 ALA A CA 1
ATOM 658 C C . ALA A 1 84 ? 14.648 -7.664 -13.75 1 92.19 84 ALA A C 1
ATOM 660 O O . ALA A 1 84 ? 15.734 -7.168 -13.453 1 92.19 84 ALA A O 1
ATOM 661 N N . GLU A 1 85 ? 13.641 -6.984 -13.977 1 90.81 85 GLU A N 1
ATOM 662 C CA . GLU A 1 85 ? 13.688 -5.527 -13.891 1 90.81 85 GLU A CA 1
ATOM 663 C C . GLU A 1 85 ? 13.656 -5.055 -12.445 1 90.81 85 GLU A C 1
ATOM 665 O O . GLU A 1 85 ? 12.977 -5.652 -11.609 1 90.81 85 GLU A O 1
ATOM 670 N N . ALA A 1 86 ? 14.383 -3.959 -12.211 1 86.12 86 ALA A N 1
ATOM 671 C CA . ALA A 1 86 ? 14.352 -3.371 -10.875 1 86.12 86 ALA A CA 1
ATOM 672 C C . ALA A 1 86 ? 12.93 -2.961 -10.492 1 86.12 86 ALA A C 1
ATOM 674 O O . ALA A 1 86 ? 12.188 -2.43 -11.312 1 86.12 86 ALA A O 1
ATOM 675 N N . ALA A 1 87 ? 12.656 -3.303 -9.289 1 80.06 87 ALA A N 1
ATOM 676 C CA . ALA A 1 87 ? 11.312 -2.955 -8.82 1 80.06 87 ALA A CA 1
ATOM 677 C C . ALA A 1 87 ? 11.242 -1.487 -8.406 1 80.06 87 ALA A C 1
ATOM 679 O O . ALA A 1 87 ? 12.195 -0.953 -7.828 1 80.06 87 ALA A O 1
ATOM 680 N N . LYS A 1 88 ? 10.141 -0.909 -8.664 1 78.56 88 LYS A N 1
ATOM 681 C CA . LYS A 1 88 ? 9.867 0.445 -8.188 1 78.56 88 LYS A CA 1
ATOM 682 C C . LYS A 1 88 ? 9.516 0.445 -6.699 1 78.56 88 LYS A C 1
ATOM 684 O O . LYS A 1 88 ? 9.156 -0.594 -6.141 1 78.56 88 LYS A O 1
ATOM 689 N N . PRO A 1 89 ? 9.664 1.635 -6.137 1 76.31 89 PRO A N 1
ATOM 690 C CA . PRO A 1 89 ? 9.281 1.707 -4.723 1 76.31 89 PRO A CA 1
ATOM 691 C C . PRO A 1 89 ? 7.816 1.362 -4.484 1 76.31 89 PRO A C 1
ATOM 693 O O . PRO A 1 89 ? 6.969 1.638 -5.336 1 76.31 89 PRO A O 1
ATOM 696 N N . SER A 1 90 ? 7.652 0.704 -3.396 1 81.56 90 SER A N 1
ATOM 697 C CA . SER A 1 90 ? 6.305 0.34 -2.98 1 81.56 90 SER A CA 1
ATOM 698 C C . SER A 1 90 ? 5.645 1.468 -2.195 1 81.56 90 SER A C 1
ATOM 700 O O . SER A 1 90 ? 6.324 2.25 -1.531 1 81.56 90 SER A O 1
ATOM 702 N N . PHE A 1 91 ? 4.324 1.608 -2.324 1 78.19 91 PHE A N 1
ATOM 703 C CA . PHE A 1 91 ? 3.631 2.549 -1.453 1 78.19 91 PHE A CA 1
ATOM 704 C C . PHE A 1 91 ? 2.207 2.08 -1.174 1 78.19 91 PHE A C 1
ATOM 706 O O . PHE A 1 91 ? 1.697 1.188 -1.856 1 78.19 91 PHE A O 1
ATOM 713 N N . ILE A 1 92 ? 1.66 2.625 -0.082 1 84 92 ILE A N 1
ATOM 714 C CA . ILE A 1 92 ? 0.281 2.35 0.305 1 84 92 ILE A CA 1
ATOM 715 C C . ILE A 1 92 ? -0.65 3.377 -0.337 1 84 92 ILE A C 1
ATOM 717 O O . ILE A 1 92 ? -0.431 4.582 -0.214 1 84 92 ILE A O 1
ATOM 721 N N . ARG A 1 93 ? -1.53 2.938 -0.968 1 81.12 93 ARG A N 1
ATOM 722 C CA . ARG A 1 93 ? -2.639 3.803 -1.358 1 81.12 93 ARG A CA 1
ATOM 723 C C . ARG A 1 93 ? -3.791 3.697 -0.363 1 81.12 93 ARG A C 1
ATOM 725 O O . ARG A 1 93 ? -4.41 2.641 -0.23 1 81.12 93 ARG A O 1
ATOM 732 N N . ASP A 1 94 ? -4.031 4.77 0.336 1 86.88 94 ASP A N 1
ATOM 733 C CA . ASP A 1 94 ? -5.031 4.746 1.398 1 86.88 94 ASP A CA 1
ATOM 734 C C . ASP A 1 94 ? -5.551 6.148 1.695 1 86.88 94 ASP A C 1
ATOM 736 O O . ASP A 1 94 ? -4.848 6.961 2.299 1 86.88 94 ASP A O 1
ATOM 740 N N . ASP A 1 95 ? -6.777 6.422 1.381 1 88.06 95 ASP A N 1
ATOM 741 C CA . ASP A 1 95 ? -7.406 7.711 1.646 1 88.06 95 ASP A CA 1
ATOM 742 C C . ASP A 1 95 ? -7.418 8.016 3.141 1 88.06 95 ASP A C 1
ATOM 744 O O . ASP A 1 95 ? -7.34 9.18 3.541 1 88.06 95 ASP A O 1
ATOM 748 N N . LEU A 1 96 ? -7.5 6.977 3.908 1 91.81 96 LEU A N 1
ATOM 749 C CA . LEU A 1 96 ? -7.598 7.172 5.352 1 91.81 96 LEU A CA 1
ATOM 750 C C . LEU A 1 96 ? -6.324 7.805 5.902 1 91.81 96 LEU A C 1
ATOM 752 O O . LEU A 1 96 ? -6.371 8.562 6.871 1 91.81 96 LEU A O 1
ATOM 756 N N . LEU A 1 97 ? -5.211 7.551 5.266 1 91.69 97 LEU A N 1
ATOM 757 C CA . LEU A 1 97 ? -3.959 8.164 5.699 1 91.69 97 LEU A CA 1
ATOM 758 C C . LEU A 1 97 ? -3.98 9.672 5.477 1 91.69 97 LEU A C 1
ATOM 760 O O . LEU A 1 97 ? -3.461 10.43 6.297 1 91.69 97 LEU A O 1
ATOM 764 N N . VAL A 1 98 ? -4.586 10.078 4.426 1 90 98 VAL A N 1
ATOM 765 C CA . VAL A 1 98 ? -4.703 11.508 4.141 1 90 98 VAL A CA 1
ATOM 766 C C . VAL A 1 98 ? -5.617 12.164 5.168 1 90 98 VAL A C 1
ATOM 768 O O . VAL A 1 98 ? -5.336 13.266 5.641 1 90 98 VAL A O 1
ATOM 771 N N . LYS A 1 99 ? -6.648 11.477 5.477 1 93.38 99 LYS A N 1
ATOM 772 C CA . LYS A 1 99 ? -7.566 12 6.48 1 93.38 99 LYS A CA 1
ATOM 773 C C . LYS A 1 99 ? -6.883 12.133 7.84 1 93.38 99 LYS A C 1
ATOM 775 O O . LYS A 1 99 ? -7.008 13.164 8.508 1 93.38 99 LYS A O 1
ATOM 780 N N . VAL A 1 100 ? -6.145 11.156 8.203 1 94.44 100 VAL A N 1
ATOM 781 C CA . VAL A 1 100 ? -5.453 11.188 9.492 1 94.44 100 VAL A CA 1
ATOM 782 C C . VAL A 1 100 ? -4.367 12.258 9.469 1 94.44 100 VAL A C 1
ATOM 784 O O . VAL A 1 100 ? -4.121 12.922 10.484 1 94.44 100 VAL A O 1
ATOM 787 N N . GLN A 1 101 ? -3.736 12.43 8.328 1 92.12 101 GLN A N 1
ATOM 788 C CA . GLN A 1 101 ? -2.74 13.484 8.18 1 92.12 101 GLN A CA 1
ATOM 789 C C . GLN A 1 101 ? -3.314 14.844 8.57 1 92.12 101 GLN A C 1
ATOM 791 O O . GLN A 1 101 ? -2.602 15.695 9.109 1 92.12 101 GLN A O 1
ATOM 796 N N . ALA A 1 102 ? -4.559 15 8.352 1 92.81 102 ALA A N 1
ATOM 797 C CA . ALA A 1 102 ? -5.234 16.266 8.625 1 92.81 102 ALA A CA 1
ATOM 798 C C . ALA A 1 102 ? -5.977 16.219 9.953 1 92.81 102 ALA A C 1
ATOM 800 O O . ALA A 1 102 ? -6.82 17.078 10.234 1 92.81 102 ALA A O 1
ATOM 801 N N . ALA A 1 103 ? -5.727 15.312 10.758 1 95.06 103 ALA A N 1
ATOM 802 C CA . ALA A 1 103 ? -6.5 15.031 11.969 1 95.06 103 ALA A CA 1
ATOM 803 C C . ALA A 1 103 ? -6.594 16.266 12.859 1 95.06 103 ALA A C 1
ATOM 805 O O . ALA A 1 103 ? -7.617 16.484 13.508 1 95.06 103 ALA A O 1
ATOM 806 N N . ASP A 1 104 ? -5.598 17.109 12.859 1 95.06 104 ASP A N 1
ATOM 807 C CA . ASP A 1 104 ? -5.531 18.266 13.75 1 95.06 104 ASP A CA 1
ATOM 808 C C . ASP A 1 104 ? -6.578 19.312 13.375 1 95.06 104 ASP A C 1
ATOM 810 O O . ASP A 1 104 ? -6.871 20.219 14.156 1 95.06 104 ASP A O 1
ATOM 814 N N . HIS A 1 105 ? -7.148 19.141 12.219 1 93.88 105 HIS A N 1
ATOM 815 C CA . HIS A 1 105 ? -8.078 20.141 11.711 1 93.88 105 HIS A CA 1
ATOM 816 C C . HIS A 1 105 ? -9.461 19.547 11.477 1 93.88 105 HIS A C 1
ATOM 818 O O . HIS A 1 105 ? -10.336 20.203 10.898 1 93.88 105 HIS A O 1
ATOM 824 N N . LEU A 1 106 ? -9.594 18.328 11.875 1 94.44 106 LEU A N 1
ATOM 825 C CA . LEU A 1 106 ? -10.844 17.625 11.609 1 94.44 106 LEU A CA 1
ATOM 826 C C . LEU A 1 106 ? -11.57 17.297 12.906 1 94.44 106 LEU A C 1
ATOM 828 O O . LEU A 1 106 ? -10.961 17.297 13.984 1 94.44 106 LEU A O 1
ATOM 832 N N . ASP A 1 107 ? -12.875 17.047 12.734 1 94.31 107 ASP A N 1
ATOM 833 C CA . ASP A 1 107 ? -13.664 16.531 13.852 1 94.31 107 ASP A CA 1
ATOM 834 C C . ASP A 1 107 ? -13.203 15.125 14.242 1 94.31 107 ASP A C 1
ATOM 836 O O . ASP A 1 107 ? -13.266 14.195 13.43 1 94.31 107 ASP A O 1
ATOM 840 N N . PRO A 1 108 ? -12.781 14.961 15.516 1 96.31 108 PRO A N 1
ATOM 841 C CA . PRO A 1 108 ? -12.273 13.641 15.914 1 96.31 108 PRO A CA 1
ATOM 842 C C . PRO A 1 108 ? -13.344 12.555 15.852 1 96.31 108 PRO A C 1
ATOM 844 O O . PRO A 1 108 ? -13.031 11.398 15.547 1 96.31 108 PRO A O 1
ATOM 847 N N . GLY A 1 109 ? -14.547 12.938 16.141 1 96.5 109 GLY A N 1
ATOM 848 C CA . GLY A 1 109 ? -15.609 11.945 16.109 1 96.5 109 GLY A CA 1
ATOM 849 C C . GLY A 1 109 ? -15.781 11.305 14.742 1 96.5 109 GLY A C 1
ATOM 850 O O . GLY A 1 109 ? -15.836 10.078 14.633 1 96.5 109 GLY A O 1
ATOM 851 N N . GLY A 1 110 ? -15.883 12.117 13.734 1 95.5 110 GLY A N 1
ATOM 852 C CA . GLY A 1 110 ? -15.992 11.609 12.383 1 95.5 110 GLY A CA 1
ATOM 853 C C . GLY A 1 110 ? -14.805 10.766 11.961 1 95.5 110 GLY A C 1
ATOM 854 O O . GLY A 1 110 ? -14.969 9.719 11.328 1 95.5 110 GLY A O 1
ATOM 855 N N . LEU A 1 111 ? -13.664 11.211 12.32 1 96.5 111 LEU A N 1
ATOM 856 C CA . LEU A 1 111 ? -12.453 10.477 11.977 1 96.5 111 LEU A CA 1
ATOM 857 C C . LEU A 1 111 ? -12.406 9.133 12.688 1 96.5 111 LEU A C 1
ATOM 859 O O . LEU A 1 111 ? -12.047 8.117 12.086 1 96.5 111 LEU A O 1
ATOM 863 N N . ILE A 1 112 ? -12.758 9.109 13.945 1 97.69 112 ILE A N 1
ATOM 864 C CA . ILE A 1 112 ? -12.797 7.875 14.719 1 97.69 112 ILE A CA 1
ATOM 865 C C . ILE A 1 112 ? -13.781 6.895 14.086 1 97.69 112 ILE A C 1
ATOM 867 O O . ILE A 1 112 ? -13.516 5.691 14.016 1 97.69 112 ILE A O 1
ATOM 871 N N . ALA A 1 113 ? -14.844 7.41 13.578 1 96.94 113 ALA A N 1
ATOM 872 C CA . ALA A 1 113 ? -15.828 6.551 12.922 1 96.94 113 ALA A CA 1
ATOM 873 C C . ALA A 1 113 ? -15.234 5.891 11.68 1 96.94 113 ALA A C 1
ATOM 875 O O . ALA A 1 113 ? -15.414 4.691 11.461 1 96.94 113 ALA A O 1
ATOM 876 N N . ARG A 1 114 ? -14.531 6.652 10.914 1 96.69 114 ARG A N 1
ATOM 877 C CA . ARG A 1 114 ? -13.898 6.121 9.711 1 96.69 114 ARG A CA 1
ATOM 878 C C . ARG A 1 114 ? -12.828 5.09 10.062 1 96.69 114 ARG A C 1
ATOM 880 O O . ARG A 1 114 ? -12.727 4.043 9.414 1 96.69 114 ARG A O 1
ATOM 887 N N . LEU A 1 115 ? -12.055 5.391 11.031 1 97.62 115 LEU A N 1
ATOM 888 C CA . LEU A 1 115 ? -11 4.492 11.484 1 97.62 115 LEU A CA 1
ATOM 889 C C . LEU A 1 115 ? -11.586 3.189 12.016 1 97.62 115 LEU A C 1
ATOM 891 O O . LEU A 1 115 ? -11.023 2.113 11.797 1 97.62 115 LEU A O 1
ATOM 895 N N . THR A 1 116 ? -12.695 3.312 12.711 1 98.06 116 THR A N 1
ATOM 896 C CA . THR A 1 116 ? -13.359 2.131 13.25 1 98.06 116 THR A CA 1
ATOM 897 C C . THR A 1 116 ? -13.852 1.227 12.133 1 98.06 116 THR A C 1
ATOM 899 O O . THR A 1 116 ? -13.688 0.006 12.188 1 98.06 116 THR A O 1
ATOM 902 N N . GLU A 1 117 ? -14.391 1.831 11.172 1 97 117 GLU A N 1
ATOM 903 C CA . GLU A 1 117 ? -14.836 1.078 10 1 97 117 GLU A CA 1
ATOM 904 C C . GLU A 1 117 ? -13.672 0.362 9.328 1 97 117 GLU A C 1
ATOM 906 O O . GLU A 1 117 ? -13.781 -0.816 8.977 1 97 117 GLU A O 1
ATOM 911 N N . ARG A 1 118 ? -12.602 1.029 9.195 1 96.19 118 ARG A N 1
ATOM 912 C CA . ARG A 1 118 ? -11.43 0.441 8.547 1 96.19 118 ARG A CA 1
ATOM 913 C C . ARG A 1 118 ? -10.859 -0.697 9.383 1 96.19 118 ARG A C 1
ATOM 915 O O . ARG A 1 118 ? -10.453 -1.729 8.844 1 96.19 118 ARG A O 1
ATOM 922 N N . ALA A 1 119 ? -10.812 -0.472 10.664 1 97.69 119 ALA A N 1
ATOM 923 C CA . ALA A 1 119 ? -10.297 -1.52 11.539 1 97.69 119 ALA A CA 1
ATOM 924 C C . ALA A 1 119 ? -11.117 -2.799 11.414 1 97.69 119 ALA A C 1
ATOM 926 O O . ALA A 1 119 ? -10.562 -3.896 11.328 1 97.69 119 ALA A O 1
ATOM 927 N N . ALA A 1 120 ? -12.422 -2.637 11.352 1 97.12 120 ALA A N 1
ATOM 928 C CA . ALA A 1 120 ? -13.305 -3.789 11.211 1 97.12 120 ALA A CA 1
ATOM 929 C C . ALA A 1 120 ? -13.117 -4.465 9.852 1 97.12 120 ALA A C 1
ATOM 931 O O . ALA A 1 120 ? -13.062 -5.695 9.766 1 97.12 120 ALA A O 1
ATOM 932 N N . PHE A 1 121 ? -13.031 -3.676 8.891 1 94.06 121 PHE A N 1
ATOM 933 C CA . PHE A 1 121 ? -12.812 -4.191 7.543 1 94.06 121 PHE A CA 1
ATOM 934 C C . PHE A 1 121 ? -11.508 -4.973 7.469 1 94.06 121 PHE A C 1
ATOM 936 O O . PHE A 1 121 ? -11.469 -6.09 6.949 1 94.06 121 PHE A O 1
ATOM 943 N N . SER A 1 122 ? -10.469 -4.41 8.008 1 94.5 122 SER A N 1
ATOM 944 C CA . SER A 1 122 ? -9.148 -5.023 7.977 1 94.5 122 SER A CA 1
ATOM 945 C C . SER A 1 122 ? -9.117 -6.316 8.789 1 94.5 122 SER A C 1
ATOM 947 O O . SER A 1 122 ? -8.445 -7.277 8.406 1 94.5 122 SER A O 1
ATOM 949 N N . GLU A 1 123 ? -9.836 -6.305 9.859 1 96.38 123 GLU A N 1
ATOM 950 C CA . GLU A 1 123 ? -9.938 -7.527 10.648 1 96.38 123 GLU A CA 1
ATOM 951 C C . GLU A 1 123 ? -10.602 -8.641 9.852 1 96.38 123 GLU A C 1
ATOM 953 O O . GLU A 1 123 ? -10.141 -9.789 9.867 1 96.38 123 GLU A O 1
ATOM 958 N N . GLY A 1 124 ? -11.672 -8.336 9.219 1 93.88 124 GLY A N 1
ATOM 959 C CA . GLY A 1 124 ? -12.328 -9.312 8.359 1 93.88 124 GLY A CA 1
ATOM 960 C C . GLY A 1 124 ? -11.438 -9.828 7.25 1 93.88 124 GLY A C 1
ATOM 961 O O . GLY A 1 124 ? -11.398 -11.039 6.992 1 93.88 124 GLY A O 1
ATOM 962 N N . LYS A 1 125 ? -10.727 -8.977 6.633 1 91.81 125 LYS A N 1
ATOM 963 C CA . LYS A 1 125 ? -9.797 -9.375 5.574 1 91.81 125 LYS A CA 1
ATOM 964 C C . LYS A 1 125 ? -8.68 -10.25 6.121 1 91.81 125 LYS A C 1
ATOM 966 O O . LYS A 1 125 ? -8.273 -11.227 5.48 1 91.81 125 LYS A O 1
ATOM 971 N N . ALA A 1 126 ? -8.141 -9.859 7.266 1 94.19 126 ALA A N 1
ATOM 972 C CA . ALA A 1 126 ? -7.09 -10.664 7.883 1 94.19 126 ALA A CA 1
ATOM 973 C C . ALA A 1 126 ? -7.57 -12.094 8.125 1 94.19 126 ALA A C 1
ATOM 975 O O . ALA A 1 126 ? -6.836 -13.047 7.867 1 94.19 126 ALA A O 1
ATOM 976 N N . GLU A 1 127 ? -8.805 -12.203 8.578 1 95.44 127 GLU A N 1
ATOM 977 C CA . GLU A 1 127 ? -9.383 -13.523 8.805 1 95.44 127 GLU A CA 1
ATOM 978 C C . GLU A 1 127 ? -9.508 -14.305 7.496 1 95.44 127 GLU A C 1
ATOM 980 O O . GLU A 1 127 ? -9.273 -15.516 7.469 1 95.44 127 GLU A O 1
ATOM 985 N N . GLN A 1 128 ? -9.891 -13.625 6.508 1 92.25 128 GLN A N 1
ATOM 986 C CA . GLN A 1 128 ? -10 -14.266 5.203 1 92.25 128 GLN A CA 1
ATOM 987 C C . GLN A 1 128 ? -8.641 -14.758 4.719 1 92.25 128 GLN A C 1
ATOM 989 O O . GLN A 1 128 ? -8.523 -15.875 4.211 1 92.25 128 GLN A O 1
ATOM 994 N N . PHE A 1 129 ? -7.59 -14 4.895 1 92.12 129 PHE A N 1
ATOM 995 C CA . PHE A 1 129 ? -6.242 -14.398 4.496 1 92.12 129 PHE A CA 1
ATOM 996 C C . PHE A 1 129 ? -5.766 -15.594 5.32 1 92.12 129 PHE A C 1
ATOM 998 O O . PHE A 1 129 ? -5.137 -16.5 4.785 1 92.12 129 PHE A O 1
ATOM 1005 N N . GLU A 1 130 ? -6.043 -15.508 6.555 1 94.69 130 GLU A N 1
ATOM 1006 C CA . GLU A 1 130 ? -5.66 -16.609 7.422 1 94.69 130 GLU A CA 1
ATOM 1007 C C . GLU A 1 130 ? -6.305 -17.922 6.961 1 94.69 130 GLU A C 1
ATOM 1009 O O . GLU A 1 130 ? -5.645 -18.953 6.914 1 94.69 130 GLU A O 1
ATOM 1014 N N . GLY A 1 131 ? -7.613 -17.828 6.684 1 93.88 131 GLY A N 1
ATOM 1015 C CA . GLY A 1 131 ? -8.297 -19 6.16 1 93.88 131 GLY A CA 1
ATOM 1016 C C . GLY A 1 131 ? -7.723 -19.484 4.844 1 93.88 131 GLY A C 1
ATOM 1017 O O . GLY A 1 131 ? -7.578 -20.688 4.637 1 93.88 131 GLY A O 1
ATOM 1018 N N . LEU A 1 132 ? -7.41 -18.641 3.979 1 90.88 132 LEU A N 1
ATOM 1019 C CA . LEU A 1 132 ? -6.809 -18.984 2.697 1 90.88 132 LEU A CA 1
ATOM 1020 C C . LEU A 1 132 ? -5.473 -19.688 2.9 1 90.88 132 LEU A C 1
ATOM 1022 O O . LEU A 1 132 ? -5.199 -20.719 2.268 1 90.88 132 LEU A O 1
ATOM 1026 N N . LEU A 1 133 ? -4.641 -19.172 3.789 1 94.25 133 LEU A N 1
ATOM 1027 C CA . LEU A 1 133 ? -3.34 -19.766 4.078 1 94.25 133 LEU A CA 1
ATOM 1028 C C . LEU A 1 133 ? -3.498 -21.172 4.621 1 94.25 133 LEU A C 1
ATOM 1030 O O . LEU A 1 133 ? -2.768 -22.094 4.219 1 94.25 133 LEU A O 1
ATOM 1034 N N . GLU A 1 134 ? -4.449 -21.312 5.445 1 96 134 GLU A N 1
ATOM 1035 C CA . GLU A 1 134 ? -4.711 -22.641 6.004 1 96 134 GLU A CA 1
ATOM 1036 C C . GLU A 1 134 ? -5.148 -23.625 4.922 1 96 134 GLU A C 1
ATOM 1038 O O . GLU A 1 134 ? -4.699 -24.766 4.898 1 96 134 GLU A O 1
ATOM 1043 N N . ARG A 1 135 ? -5.988 -23.172 4.102 1 94.31 135 ARG A N 1
ATOM 1044 C CA . ARG A 1 135 ? -6.469 -24.031 3.023 1 94.31 135 ARG A CA 1
ATOM 1045 C C . ARG A 1 135 ? -5.332 -24.406 2.078 1 94.31 135 ARG A C 1
ATOM 1047 O O . ARG A 1 135 ? -5.266 -25.547 1.599 1 94.31 135 ARG A O 1
ATOM 1054 N N . MET A 1 136 ? -4.453 -23.562 1.844 1 92.94 136 MET A N 1
ATOM 1055 C CA . MET A 1 136 ? -3.328 -23.812 0.951 1 92.94 136 MET A CA 1
ATOM 1056 C C . MET A 1 136 ? -2.387 -24.859 1.544 1 92.94 136 MET A C 1
ATOM 1058 O O . MET A 1 136 ? -1.866 -25.719 0.824 1 92.94 136 MET A O 1
ATOM 1062 N N . ARG A 1 137 ? -2.182 -24.75 2.781 1 94.56 137 ARG A N 1
ATOM 1063 C CA . ARG A 1 137 ? -1.234 -25.641 3.443 1 94.56 137 ARG A CA 1
ATOM 1064 C C . ARG A 1 137 ? -1.848 -27.016 3.674 1 94.56 137 ARG A C 1
ATOM 1066 O O . ARG A 1 137 ? -1.141 -28.031 3.664 1 94.56 137 ARG A O 1
ATOM 1073 N N . GLY A 1 138 ? -3.131 -26.984 3.898 1 94.5 138 GLY A N 1
ATOM 1074 C CA . GLY A 1 138 ? -3.756 -28.219 4.371 1 94.5 138 GLY A CA 1
ATOM 1075 C C . GLY A 1 138 ? -3.281 -28.641 5.75 1 94.5 138 GLY A C 1
ATOM 1076 O O . GLY A 1 138 ? -3.205 -27.812 6.664 1 94.5 138 GLY A O 1
ATOM 1077 N N . ASP A 1 139 ? -2.961 -29.859 5.934 1 93.81 139 ASP A N 1
ATOM 1078 C CA . ASP A 1 139 ? -2.615 -30.391 7.25 1 93.81 139 ASP A CA 1
ATOM 1079 C C . ASP A 1 139 ? -1.12 -30.25 7.523 1 93.81 139 ASP A C 1
ATOM 1081 O O . ASP A 1 139 ? -0.642 -30.609 8.602 1 93.81 139 ASP A O 1
ATOM 1085 N N . ARG A 1 140 ? -0.404 -29.625 6.727 1 95.56 140 ARG A N 1
ATOM 1086 C CA . ARG A 1 140 ? 1.041 -29.516 6.895 1 95.56 140 ARG A CA 1
ATOM 1087 C C . ARG A 1 140 ? 1.39 -28.344 7.812 1 95.56 140 ARG A C 1
ATOM 1089 O O . ARG A 1 140 ? 0.783 -27.266 7.719 1 95.56 140 ARG A O 1
ATOM 1096 N N . PRO A 1 141 ? 2.357 -28.625 8.625 1 97.12 141 PRO A N 1
ATOM 1097 C CA . PRO A 1 141 ? 2.914 -27.453 9.32 1 97.12 141 PRO A CA 1
ATOM 1098 C C . PRO A 1 141 ? 3.521 -26.438 8.359 1 97.12 141 PRO A C 1
ATOM 1100 O O . PRO A 1 141 ? 4.051 -26.812 7.312 1 97.12 141 PRO A O 1
ATOM 1103 N N . GLU A 1 142 ? 3.428 -25.234 8.719 1 97.12 142 GLU A N 1
ATOM 1104 C CA . GLU A 1 142 ? 3.838 -24.172 7.809 1 97.12 142 GLU A CA 1
ATOM 1105 C C . GLU A 1 142 ? 5.301 -24.328 7.398 1 97.12 142 GLU A C 1
ATOM 1107 O O . GLU A 1 142 ? 5.645 -24.141 6.23 1 97.12 142 GLU A O 1
ATOM 1112 N N . GLU A 1 143 ? 6.148 -24.625 8.383 1 96.25 143 GLU A N 1
ATOM 1113 C CA . GLU A 1 143 ? 7.57 -24.75 8.07 1 96.25 143 GLU A CA 1
ATOM 1114 C C . GLU A 1 143 ? 7.805 -25.797 6.992 1 96.25 143 GLU A C 1
ATOM 1116 O O . GLU A 1 143 ? 8.617 -25.594 6.09 1 96.25 143 GLU A O 1
ATOM 1121 N N . GLU A 1 144 ? 7.137 -26.859 7.105 1 97.06 144 GLU A N 1
ATOM 1122 C CA . GLU A 1 144 ? 7.246 -27.922 6.113 1 97.06 144 GLU A CA 1
ATOM 1123 C C . GLU A 1 144 ? 6.695 -27.484 4.762 1 97.06 144 GLU A C 1
ATOM 1125 O O . GLU A 1 144 ? 7.285 -27.781 3.721 1 97.06 144 GLU A O 1
ATOM 1130 N N . PHE A 1 145 ? 5.566 -26.812 4.836 1 97.56 145 PHE A N 1
ATOM 1131 C CA . PHE A 1 145 ? 4.957 -26.344 3.596 1 97.56 145 PHE A CA 1
ATOM 1132 C C . PHE A 1 145 ? 5.883 -25.375 2.875 1 97.56 145 PHE A C 1
ATOM 1134 O O . PHE A 1 145 ? 6.039 -25.438 1.654 1 97.56 145 PHE A O 1
ATOM 1141 N N . LEU A 1 146 ? 6.5 -24.453 3.627 1 97.44 146 LEU A N 1
ATOM 1142 C CA . LEU A 1 146 ? 7.387 -23.453 3.035 1 97.44 146 LEU A CA 1
ATOM 1143 C C . LEU A 1 146 ? 8.586 -24.125 2.365 1 97.44 146 LEU A C 1
ATOM 1145 O O . LEU A 1 146 ? 9.07 -23.641 1.339 1 97.44 146 LEU A O 1
ATOM 1149 N N . LEU A 1 147 ? 8.961 -25.234 2.832 1 95.75 147 LEU A N 1
ATOM 1150 C CA . LEU A 1 147 ? 10.141 -25.906 2.303 1 95.75 147 LEU A CA 1
ATOM 1151 C C . LEU A 1 147 ? 9.773 -26.812 1.131 1 95.75 147 LEU A C 1
ATOM 1153 O O . LEU A 1 147 ? 10.516 -26.906 0.154 1 95.75 147 LEU A O 1
ATOM 1157 N N . HIS A 1 148 ? 8.555 -27.438 1.162 1 94.62 148 HIS A N 1
ATOM 1158 C CA . HIS A 1 148 ? 8.305 -28.516 0.219 1 94.62 148 HIS A CA 1
ATOM 1159 C C . HIS A 1 148 ? 6.984 -28.328 -0.514 1 94.62 148 HIS A C 1
ATOM 1161 O O . HIS A 1 148 ? 6.68 -29.062 -1.453 1 94.62 148 HIS A O 1
ATOM 1167 N N . GLY A 1 149 ? 6.242 -27.422 -0.035 1 93.56 149 GLY A N 1
ATOM 1168 C CA . GLY A 1 149 ? 4.926 -27.234 -0.626 1 93.56 149 GLY A CA 1
ATOM 1169 C C . GLY A 1 149 ? 4.98 -26.75 -2.062 1 93.56 149 GLY A C 1
ATOM 1170 O O . GLY A 1 149 ? 6.008 -26.25 -2.516 1 93.56 149 GLY A O 1
ATOM 1171 N N . GLU A 1 150 ? 3.875 -26.984 -2.758 1 90.38 150 GLU A N 1
ATOM 1172 C CA . GLU A 1 150 ? 3.711 -26.453 -4.102 1 90.38 150 GLU A CA 1
ATOM 1173 C C . GLU A 1 150 ? 3.09 -25.047 -4.062 1 90.38 150 GLU A C 1
ATOM 1175 O O . GLU A 1 150 ? 2.453 -24.688 -3.072 1 90.38 150 GLU A O 1
ATOM 1180 N N . ARG A 1 151 ? 3.311 -24.188 -5.074 1 89.94 151 ARG A N 1
ATOM 1181 C CA . ARG A 1 151 ? 2.727 -22.859 -5.223 1 89.94 151 ARG A CA 1
ATOM 1182 C C . ARG A 1 151 ? 3.076 -21.984 -4.031 1 89.94 151 ARG A C 1
ATOM 1184 O O . ARG A 1 151 ? 2.191 -21.391 -3.408 1 89.94 151 ARG A O 1
ATOM 1191 N N . ILE A 1 152 ? 4.34 -21.828 -3.752 1 94.88 152 ILE A N 1
ATOM 1192 C CA . ILE A 1 152 ? 4.777 -21.078 -2.574 1 94.88 152 ILE A CA 1
ATOM 1193 C C . ILE A 1 152 ? 4.641 -19.578 -2.828 1 94.88 152 ILE A C 1
ATOM 1195 O O . ILE A 1 152 ? 4.469 -18.797 -1.89 1 94.88 152 ILE A O 1
ATOM 1199 N N . GLY A 1 153 ? 4.77 -19.156 -4.102 1 93.81 153 GLY A N 1
ATOM 1200 C CA . GLY A 1 153 ? 4.609 -17.75 -4.43 1 93.81 153 GLY A CA 1
ATOM 1201 C C . GLY A 1 153 ? 3.322 -17.141 -3.896 1 93.81 153 GLY A C 1
ATOM 1202 O O . GLY A 1 153 ? 3.35 -16.219 -3.09 1 93.81 153 GLY A O 1
ATOM 1203 N N . PRO A 1 154 ? 2.195 -17.75 -4.285 1 92.06 154 PRO A N 1
ATOM 1204 C CA . PRO A 1 154 ? 0.904 -17.281 -3.785 1 92.06 154 PRO A CA 1
ATOM 1205 C C . PRO A 1 154 ? 0.803 -17.328 -2.264 1 92.06 154 PRO A C 1
ATOM 1207 O O . PRO A 1 154 ? 0.184 -16.469 -1.647 1 92.06 154 PRO A O 1
ATOM 1210 N N . TYR A 1 155 ? 1.381 -18.328 -1.687 1 94.31 155 TYR A N 1
ATOM 1211 C CA . TYR A 1 155 ? 1.354 -18.438 -0.233 1 94.31 155 TYR A CA 1
ATOM 1212 C C . TYR A 1 155 ? 2.09 -17.266 0.416 1 94.31 155 TYR A C 1
ATOM 1214 O O . TYR A 1 155 ? 1.587 -16.672 1.363 1 94.31 155 TYR A O 1
ATOM 1222 N N . LEU A 1 156 ? 3.266 -16.953 -0.111 1 95.38 156 LEU A N 1
ATOM 1223 C CA . LEU A 1 156 ? 4.094 -15.875 0.441 1 95.38 156 LEU A CA 1
ATOM 1224 C C . LEU A 1 156 ? 3.416 -14.523 0.263 1 95.38 156 LEU A C 1
ATOM 1226 O O . LEU A 1 156 ? 3.477 -13.672 1.154 1 95.38 156 LEU A O 1
ATOM 1230 N N . THR A 1 157 ? 2.809 -14.312 -0.812 1 93.38 157 THR A N 1
ATOM 1231 C CA . THR A 1 157 ? 2.113 -13.047 -1.029 1 93.38 157 THR A CA 1
ATOM 1232 C C . THR A 1 157 ? 0.864 -12.961 -0.159 1 93.38 157 THR A C 1
ATOM 1234 O O . THR A 1 157 ? 0.505 -11.883 0.316 1 93.38 157 THR A O 1
ATOM 1237 N N . CYS A 1 158 ? 0.185 -14.094 0.068 1 92.25 158 CYS A N 1
ATOM 1238 C CA . CYS A 1 158 ? -0.95 -14.125 0.982 1 92.25 158 CYS A CA 1
ATOM 1239 C C . CYS A 1 158 ? -0.516 -13.781 2.402 1 92.25 158 CYS A C 1
ATOM 1241 O O . CYS A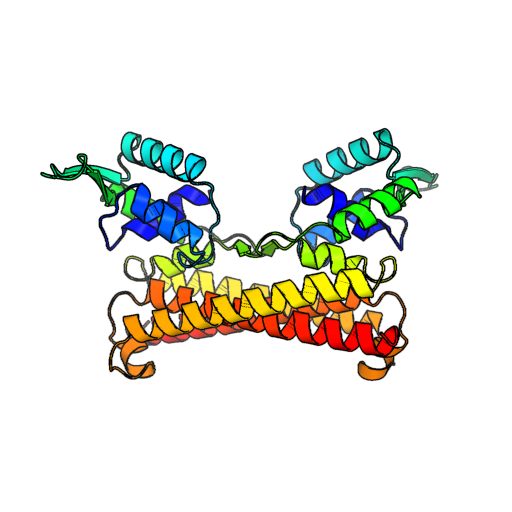 1 158 ? -1.217 -13.055 3.113 1 92.25 158 CYS A O 1
ATOM 1243 N N . ARG A 1 159 ? 0.616 -14.242 2.764 1 94.5 159 ARG A N 1
ATOM 1244 C CA . ARG A 1 159 ? 1.153 -13.891 4.074 1 94.5 159 ARG A CA 1
ATOM 1245 C C . ARG A 1 159 ? 1.39 -12.391 4.188 1 94.5 159 ARG A C 1
ATOM 1247 O O . ARG A 1 159 ? 1.15 -11.797 5.238 1 94.5 159 ARG A O 1
ATOM 1254 N N . ARG A 1 160 ? 1.909 -11.797 3.137 1 94.5 160 ARG A N 1
ATOM 1255 C CA . ARG A 1 160 ? 2.105 -10.352 3.125 1 94.5 160 ARG A CA 1
ATOM 1256 C C . ARG A 1 160 ? 0.777 -9.617 3.281 1 94.5 160 ARG A C 1
ATOM 1258 O O . ARG A 1 160 ? 0.698 -8.609 3.988 1 94.5 160 ARG A O 1
ATOM 1265 N N . GLY A 1 161 ? -0.223 -10.117 2.547 1 92.19 161 GLY A N 1
ATOM 1266 C CA . GLY A 1 161 ? -1.552 -9.539 2.684 1 92.19 161 GLY A CA 1
ATOM 1267 C C . GLY A 1 161 ? -2.09 -9.609 4.102 1 92.19 161 GLY A C 1
ATOM 1268 O O . GLY A 1 161 ? -2.656 -8.641 4.605 1 92.19 161 GLY A O 1
ATOM 1269 N N . LEU A 1 162 ? -1.896 -10.727 4.707 1 94.25 162 LEU A N 1
ATOM 1270 C CA . LEU A 1 162 ? -2.324 -10.906 6.09 1 94.25 162 LEU A CA 1
ATOM 1271 C C . LEU A 1 162 ? -1.632 -9.906 7.012 1 94.25 162 LEU A C 1
ATOM 1273 O O . LEU A 1 162 ? -2.289 -9.227 7.797 1 94.25 162 LEU A O 1
ATOM 1277 N N . ASP A 1 163 ? -0.31 -9.844 6.852 1 94.75 163 ASP A N 1
ATOM 1278 C CA . ASP A 1 163 ? 0.469 -8.914 7.668 1 94.75 163 ASP A CA 1
ATOM 1279 C C . ASP A 1 163 ? 0.006 -7.477 7.457 1 94.75 163 ASP A C 1
ATOM 1281 O O . ASP A 1 163 ? -0.067 -6.695 8.406 1 94.75 163 ASP A O 1
ATOM 1285 N N . PHE A 1 164 ? -0.27 -7.129 6.266 1 93.06 164 PHE A N 1
ATOM 1286 C CA . PHE A 1 164 ? -0.688 -5.777 5.91 1 93.06 164 PHE A CA 1
ATOM 1287 C C . PHE A 1 164 ? -2.016 -5.43 6.57 1 93.06 164 PHE A C 1
ATOM 1289 O O . PHE A 1 164 ? -2.16 -4.359 7.16 1 93.06 164 PHE A O 1
ATOM 1296 N N . GLU A 1 165 ? -2.963 -6.32 6.484 1 93.38 165 GLU A N 1
ATOM 1297 C CA . GLU A 1 165 ? -4.285 -6.055 7.047 1 93.38 165 GLU A CA 1
ATOM 1298 C C . GLU A 1 165 ? -4.238 -6.02 8.57 1 93.38 165 GLU A C 1
ATOM 1300 O O . GLU A 1 165 ? -4.938 -5.223 9.203 1 93.38 165 GLU A O 1
ATOM 1305 N N . ARG A 1 166 ? -3.453 -6.871 9.148 1 96.62 166 ARG A N 1
ATOM 1306 C CA . ARG A 1 166 ? -3.283 -6.816 10.602 1 96.62 166 ARG A CA 1
ATOM 1307 C C . ARG A 1 166 ? -2.656 -5.492 11.031 1 96.62 166 ARG A C 1
ATOM 1309 O O . ARG A 1 166 ? -3.072 -4.895 12.023 1 96.62 166 ARG A O 1
ATOM 1316 N N . ALA A 1 167 ? -1.673 -5.078 10.273 1 95.12 167 ALA A N 1
ATOM 1317 C CA . ALA A 1 167 ? -1.046 -3.791 10.555 1 95.12 167 ALA A CA 1
ATOM 1318 C C . ALA A 1 167 ? -2.041 -2.646 10.391 1 95.12 167 ALA A C 1
ATOM 1320 O O . ALA A 1 167 ? -2.018 -1.679 11.156 1 95.12 167 ALA A O 1
ATOM 1321 N N . ASN A 1 168 ? -2.889 -2.727 9.359 1 94.81 168 ASN A N 1
ATOM 1322 C CA . ASN A 1 168 ? -3.951 -1.741 9.188 1 94.81 168 ASN A CA 1
ATOM 1323 C C . ASN A 1 168 ? -4.848 -1.664 10.422 1 94.81 168 ASN A C 1
ATOM 1325 O O . ASN A 1 168 ? -5.094 -0.577 10.945 1 94.81 168 ASN A O 1
ATOM 1329 N N . ARG A 1 169 ? -5.301 -2.822 10.789 1 97.5 169 ARG A N 1
ATOM 1330 C CA . ARG A 1 169 ? -6.18 -2.9 11.953 1 97.5 169 ARG A CA 1
ATOM 1331 C C . ARG A 1 169 ? -5.508 -2.301 13.188 1 97.5 169 ARG A C 1
ATOM 1333 O O . ARG A 1 169 ? -6.086 -1.447 13.859 1 97.5 169 ARG A O 1
ATOM 1340 N N . ASP A 1 170 ? -4.328 -2.717 13.461 1 98.38 170 ASP A N 1
ATOM 1341 C CA . ASP A 1 170 ? -3.613 -2.283 14.656 1 98.38 170 ASP A CA 1
ATOM 1342 C C . ASP A 1 170 ? -3.354 -0.779 14.625 1 98.38 170 ASP A C 1
ATOM 1344 O O . ASP A 1 170 ? -3.508 -0.096 15.641 1 98.38 170 ASP A O 1
ATOM 1348 N N . TRP A 1 171 ? -2.947 -0.263 13.516 1 97 171 TRP A N 1
ATOM 1349 C CA . TRP A 1 171 ? -2.693 1.167 13.367 1 97 171 TRP A CA 1
ATOM 1350 C C . TRP A 1 171 ? -3.973 1.971 13.578 1 97 171 TRP A C 1
ATOM 1352 O O . TRP A 1 171 ? -3.965 2.984 14.281 1 97 171 TRP A O 1
ATOM 1362 N N . CYS A 1 172 ? -5.023 1.515 12.984 1 98 172 CYS A N 1
ATOM 1363 C CA . CYS A 1 172 ? -6.297 2.203 13.172 1 98 172 CYS A CA 1
ATOM 1364 C C . CYS A 1 172 ? -6.68 2.256 14.641 1 98 172 CYS A C 1
ATOM 1366 O O . CYS A 1 172 ? -7.086 3.305 15.148 1 98 172 CYS A O 1
ATOM 1368 N N . GLN A 1 173 ? -6.562 1.16 15.297 1 98.62 173 GLN A N 1
ATOM 1369 C CA . GLN A 1 173 ? -6.914 1.094 16.719 1 98.62 173 GLN A CA 1
ATOM 1370 C C . GLN A 1 173 ? -6.031 2.021 17.547 1 98.62 173 GLN A C 1
ATOM 1372 O O . GLN A 1 173 ? -6.508 2.668 18.484 1 98.62 173 GLN A O 1
ATOM 1377 N N . GLU A 1 174 ? -4.785 2.062 17.203 1 98.25 174 GLU A N 1
ATOM 1378 C CA . GLU A 1 174 ? -3.871 2.969 17.891 1 98.25 174 GLU A CA 1
ATOM 1379 C C . GLU A 1 174 ? -4.281 4.426 17.688 1 98.25 174 GLU A C 1
ATOM 1381 O O . GLU A 1 174 ? -4.273 5.211 18.641 1 98.25 174 GLU A O 1
ATOM 1386 N N . VAL A 1 175 ? -4.57 4.797 16.5 1 98.12 175 VAL A N 1
ATOM 1387 C CA . VAL A 1 175 ? -4.957 6.172 16.203 1 98.12 175 VAL A CA 1
ATOM 1388 C C . VAL A 1 175 ? -6.258 6.516 16.906 1 98.12 175 VAL A C 1
ATOM 1390 O O . VAL A 1 175 ? -6.398 7.609 17.469 1 98.12 175 VAL A O 1
ATOM 1393 N N . ILE A 1 176 ? -7.195 5.559 16.891 1 98.56 176 ILE A N 1
ATOM 1394 C CA . ILE A 1 176 ? -8.453 5.75 17.609 1 98.56 176 ILE A CA 1
ATOM 1395 C C . ILE A 1 176 ? -8.18 6.047 19.078 1 98.56 176 ILE A C 1
ATOM 1397 O O . ILE A 1 176 ? -8.742 6.984 19.641 1 98.56 176 ILE A O 1
ATOM 1401 N N . ALA A 1 177 ? -7.355 5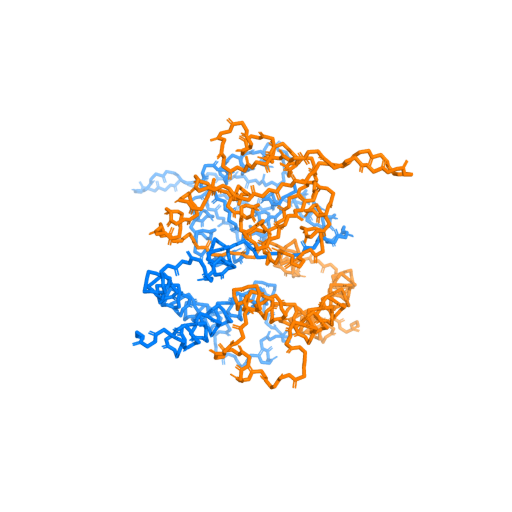.27 19.672 1 98.38 177 ALA A N 1
ATOM 1402 C CA . ALA A 1 177 ? -7.035 5.449 21.094 1 98.38 177 ALA A CA 1
ATOM 1403 C C . ALA A 1 177 ? -6.438 6.828 21.344 1 98.38 177 ALA A C 1
ATOM 1405 O O . ALA A 1 177 ? -6.793 7.492 22.328 1 98.38 177 ALA A O 1
ATOM 1406 N N . VAL A 1 178 ? -5.547 7.273 20.5 1 98.25 178 VAL A N 1
ATOM 1407 C CA . VAL A 1 178 ? -4.906 8.578 20.641 1 98.25 178 VAL A CA 1
ATOM 1408 C C . VAL A 1 178 ? -5.953 9.68 20.516 1 98.25 178 VAL A C 1
ATOM 1410 O O . VAL A 1 178 ? -5.996 10.594 21.344 1 98.25 178 VAL A O 1
ATOM 1413 N N . LEU A 1 179 ? -6.793 9.602 19.531 1 97.88 179 LEU A N 1
ATOM 1414 C CA . LEU A 1 179 ? -7.797 10.633 19.281 1 97.88 179 LEU A CA 1
ATOM 1415 C C . LEU A 1 179 ? -8.797 10.703 20.438 1 97.88 179 LEU A C 1
ATOM 1417 O O . LEU A 1 179 ? -9.219 11.789 20.828 1 97.88 179 LEU A O 1
ATOM 1421 N N . ARG A 1 180 ? -9.164 9.547 20.938 1 97.88 180 ARG A N 1
ATOM 1422 C CA . ARG A 1 180 ? -10.086 9.516 22.078 1 97.88 180 ARG A CA 1
ATOM 1423 C C . ARG A 1 180 ? -9.453 10.141 23.312 1 97.88 180 ARG A C 1
ATOM 1425 O O . ARG A 1 180 ? -10.102 10.914 24.031 1 97.88 180 ARG A O 1
ATOM 1432 N N . ALA A 1 181 ? -8.258 9.844 23.547 1 97.25 181 ALA A N 1
ATOM 1433 C CA . ALA A 1 181 ? -7.551 10.391 24.703 1 97.25 181 ALA A CA 1
ATOM 1434 C C . ALA A 1 181 ? -7.422 11.906 24.609 1 97.25 181 ALA A C 1
ATOM 1436 O O . ALA A 1 181 ? -7.508 12.617 25.609 1 97.25 181 ALA A O 1
ATOM 1437 N N . ARG A 1 182 ? -7.258 12.422 23.453 1 96.5 182 ARG A N 1
ATOM 1438 C CA . ARG A 1 182 ? -7.039 13.852 23.25 1 96.5 182 ARG A CA 1
ATOM 1439 C C . ARG A 1 182 ? -8.359 14.617 23.297 1 96.5 182 ARG A C 1
ATOM 1441 O O . ARG A 1 182 ? -8.398 15.766 23.734 1 96.5 182 ARG A O 1
ATOM 1448 N N . SER A 1 183 ? -9.328 13.984 22.797 1 92.12 183 SER A N 1
ATOM 1449 C CA . SER A 1 183 ? -10.555 14.75 22.578 1 92.12 183 SER A CA 1
ATOM 1450 C C . SER A 1 183 ? -11.594 14.422 23.656 1 92.12 183 SER A C 1
ATOM 1452 O O . SER A 1 183 ? -12.578 15.148 23.812 1 92.12 183 SER A O 1
ATOM 1454 N N . GLY A 1 184 ? -11.406 13.367 24.391 1 87.75 184 GLY A N 1
ATOM 1455 C CA . GLY A 1 184 ? -12.375 12.961 25.406 1 87.75 184 GLY A CA 1
ATOM 1456 C C . GLY A 1 184 ? -13.648 12.391 24.797 1 87.75 184 GLY A C 1
ATOM 1457 O O . GLY A 1 184 ? -14.68 12.312 25.484 1 87.75 184 GLY A O 1
ATOM 1458 N N . VAL A 1 185 ? -13.594 12.141 23.672 1 82.62 185 VAL A N 1
ATOM 1459 C CA . VAL A 1 185 ? -14.773 11.547 23.047 1 82.62 185 VAL A CA 1
ATOM 1460 C C . VAL A 1 185 ? -14.695 10.023 23.141 1 82.62 185 VAL A C 1
ATOM 1462 O O . VAL A 1 185 ? -13.609 9.445 23.094 1 82.62 185 VAL A O 1
ATOM 1465 N N . MET B 1 1 ? -10.312 11.742 -7.047 1 53.47 1 MET B N 1
ATOM 1466 C CA . MET B 1 1 ? -10.203 11.797 -5.59 1 53.47 1 MET B CA 1
ATOM 1467 C C . MET B 1 1 ? -8.805 12.227 -5.16 1 5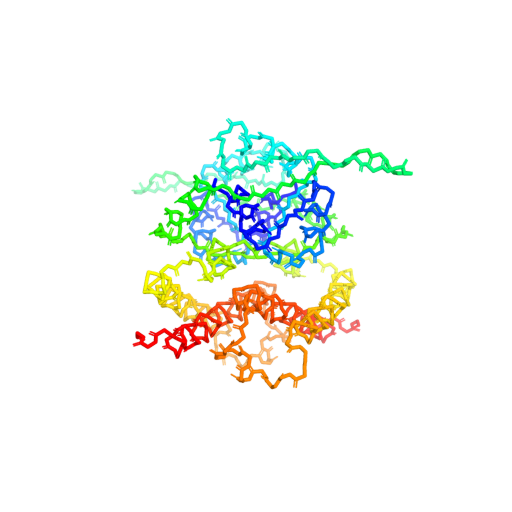3.47 1 MET B C 1
ATOM 1469 O O . MET B 1 1 ? -8.656 13.117 -4.32 1 53.47 1 MET B O 1
ATOM 1473 N N . ALA B 1 2 ? -7.473 11.539 -5.535 1 69.5 2 ALA B N 1
ATOM 1474 C CA . ALA B 1 2 ? -6.305 11.078 -4.789 1 69.5 2 ALA B CA 1
ATOM 1475 C C . ALA B 1 2 ? -5.293 12.203 -4.605 1 69.5 2 ALA B C 1
ATOM 1477 O O . ALA B 1 2 ? -5.039 12.641 -3.479 1 69.5 2 ALA B O 1
ATOM 1478 N N . LEU B 1 3 ? -5.047 12.914 -5.23 1 85.88 3 LEU B N 1
ATOM 1479 C CA . LEU B 1 3 ? -3.863 13.758 -5.141 1 85.88 3 LEU B CA 1
ATOM 1480 C C . LEU B 1 3 ? -4.211 15.125 -4.566 1 85.88 3 LEU B C 1
ATOM 1482 O O . LEU B 1 3 ? -3.449 15.688 -3.775 1 85.88 3 LEU B O 1
ATOM 1486 N N . ARG B 1 4 ? -5.395 15.656 -4.859 1 92.25 4 ARG B N 1
ATOM 1487 C CA . ARG B 1 4 ? -5.797 16.984 -4.414 1 92.25 4 ARG B CA 1
ATOM 1488 C C . ARG B 1 4 ? -5.883 17.047 -2.893 1 92.25 4 ARG B C 1
ATOM 1490 O O . ARG B 1 4 ? -5.43 18.031 -2.283 1 92.25 4 ARG B O 1
ATOM 1497 N N . HIS B 1 5 ? -6.418 16.062 -2.297 1 92.56 5 HIS B N 1
ATOM 1498 C CA . HIS B 1 5 ? -6.574 16.047 -0.847 1 92.56 5 HIS B CA 1
ATOM 1499 C C . HIS B 1 5 ? -5.234 15.844 -0.149 1 92.56 5 HIS B C 1
ATOM 1501 O O . HIS B 1 5 ? -5 16.406 0.929 1 92.56 5 HIS B O 1
ATOM 1507 N N . ALA B 1 6 ? -4.418 15.086 -0.786 1 90.44 6 ALA B N 1
ATOM 1508 C CA . ALA B 1 6 ? -3.07 14.914 -0.245 1 90.44 6 ALA B CA 1
ATOM 1509 C C . ALA B 1 6 ? -2.305 16.234 -0.266 1 90.44 6 ALA B C 1
ATOM 1511 O O . ALA B 1 6 ? -1.596 16.562 0.688 1 90.44 6 ALA B O 1
ATOM 1512 N N . VAL B 1 7 ? -2.443 16.953 -1.32 1 91.94 7 VAL B N 1
ATOM 1513 C CA . VAL B 1 7 ? -1.781 18.25 -1.444 1 91.94 7 VAL B CA 1
ATOM 1514 C C . VAL B 1 7 ? -2.324 19.203 -0.39 1 91.94 7 VAL B C 1
ATOM 1516 O O . VAL B 1 7 ? -1.555 19.891 0.297 1 91.94 7 VAL B O 1
ATOM 1519 N N . LEU B 1 8 ? -3.621 19.266 -0.281 1 93.81 8 LEU B N 1
ATOM 1520 C CA . LEU B 1 8 ? -4.242 20.125 0.717 1 93.81 8 LEU B CA 1
ATOM 1521 C C . LEU B 1 8 ? -3.758 19.781 2.119 1 93.81 8 LEU B C 1
ATOM 1523 O O . LEU B 1 8 ? -3.414 20.672 2.904 1 93.81 8 LEU B O 1
ATOM 1527 N N . ALA B 1 9 ? -3.717 18.484 2.367 1 91.56 9 ALA B N 1
ATOM 1528 C CA . ALA B 1 9 ? -3.283 18.031 3.688 1 91.56 9 ALA B CA 1
ATOM 1529 C C . ALA B 1 9 ? -1.832 18.422 3.951 1 91.56 9 ALA B C 1
ATOM 1531 O O . ALA B 1 9 ? -1.479 18.797 5.07 1 91.56 9 ALA B O 1
ATOM 1532 N N . ALA B 1 10 ? -1.031 18.359 2.971 1 89 10 ALA B N 1
ATOM 1533 C CA . ALA B 1 10 ? 0.387 18.688 3.102 1 89 10 ALA B CA 1
ATOM 1534 C C . ALA B 1 10 ? 0.587 20.172 3.387 1 89 10 ALA B C 1
ATOM 1536 O O . ALA B 1 10 ? 1.548 20.562 4.059 1 89 10 ALA B O 1
ATOM 1537 N N . LEU B 1 11 ? -0.371 21 3.055 1 92.12 11 LEU B N 1
ATOM 1538 C CA . LEU B 1 11 ? -0.234 22.453 3.158 1 92.12 11 LEU B CA 1
ATOM 1539 C C . LEU B 1 11 ? -0.937 22.984 4.406 1 92.12 11 LEU B C 1
ATOM 1541 O O . LEU B 1 11 ? -0.885 24.172 4.695 1 92.12 11 LEU B O 1
ATOM 1545 N N . LEU B 1 12 ? -1.679 22.25 5.168 1 88.88 12 LEU B N 1
ATOM 1546 C CA . LEU B 1 12 ? -2.529 22.672 6.273 1 88.88 12 LEU B CA 1
ATOM 1547 C C . LEU B 1 12 ? -1.723 23.438 7.316 1 88.88 12 LEU B C 1
ATOM 1549 O O . LEU B 1 12 ? -2.188 24.453 7.848 1 88.88 12 LEU B O 1
ATOM 1553 N N . ASP B 1 13 ? -0.485 23.094 7.605 1 81.69 13 ASP B N 1
ATOM 1554 C CA . ASP B 1 13 ? 0.182 23.75 8.719 1 81.69 13 ASP B CA 1
ATOM 1555 C C . ASP B 1 13 ? 1.459 24.453 8.258 1 81.69 13 ASP B C 1
ATOM 1557 O O . ASP B 1 13 ? 2.256 24.906 9.086 1 81.69 13 ASP B O 1
ATOM 1561 N N . GLU B 1 14 ? 1.593 24.516 6.945 1 86.44 14 GLU B N 1
ATOM 1562 C CA . GLU B 1 14 ? 2.799 25.156 6.43 1 86.44 14 GLU B CA 1
ATOM 1563 C C . GLU B 1 14 ? 2.562 25.734 5.035 1 86.44 14 GLU B C 1
ATOM 1565 O O . GLU B 1 14 ? 1.686 25.266 4.305 1 86.44 14 GLU B O 1
ATOM 1570 N N . GLU B 1 15 ? 3.297 26.844 4.875 1 92.31 15 GLU B N 1
ATOM 1571 C CA . GLU B 1 15 ? 3.404 27.359 3.516 1 92.31 15 GLU B CA 1
ATOM 1572 C C . GLU B 1 15 ? 4.582 26.719 2.777 1 92.31 15 GLU B C 1
ATOM 1574 O O . GLU B 1 15 ? 5.719 26.781 3.246 1 92.31 15 GLU B O 1
ATOM 1579 N N . LEU B 1 16 ? 4.23 26.141 1.695 1 93.69 16 LEU B N 1
ATOM 1580 C CA . LEU B 1 16 ? 5.285 25.484 0.943 1 93.69 16 LEU B CA 1
ATOM 1581 C C . LEU B 1 16 ? 5.301 25.953 -0.508 1 93.69 16 LEU B C 1
ATOM 1583 O O . LEU B 1 16 ? 4.254 26.281 -1.066 1 93.69 16 LEU B O 1
ATOM 1587 N N . SER B 1 17 ? 6.555 26 -1.049 1 93.44 17 SER B N 1
ATOM 1588 C CA . SER B 1 17 ? 6.664 26.172 -2.496 1 93.44 17 SER B CA 1
ATOM 1589 C C . SER B 1 17 ? 6.312 24.875 -3.223 1 93.44 17 SER B C 1
ATOM 1591 O O . SER B 1 17 ? 6.227 23.812 -2.602 1 93.44 17 SER B O 1
ATOM 1593 N N . GLY B 1 18 ? 6.062 25.047 -4.535 1 91.31 18 GLY B N 1
ATOM 1594 C CA . GLY B 1 18 ? 5.891 23.844 -5.328 1 91.31 18 GLY B CA 1
ATOM 1595 C C . GLY B 1 18 ? 7.051 22.875 -5.203 1 91.31 18 GLY B C 1
ATOM 1596 O O . GLY B 1 18 ? 6.852 21.672 -5.125 1 91.31 18 GLY B O 1
ATOM 1597 N N . TYR B 1 19 ? 8.188 23.422 -5.102 1 90.62 19 TYR B N 1
ATOM 1598 C CA . TYR B 1 19 ? 9.398 22.625 -4.973 1 90.62 19 TYR B CA 1
ATOM 1599 C C . TYR B 1 19 ? 9.422 21.875 -3.645 1 90.62 19 TYR B C 1
ATOM 1601 O O . TYR B 1 19 ? 9.711 20.672 -3.607 1 90.62 19 TYR B O 1
ATOM 1609 N N . GLN B 1 20 ? 9.188 22.547 -2.641 1 90.06 20 GLN B N 1
ATOM 1610 C CA . GLN B 1 20 ? 9.164 21.938 -1.317 1 90.06 20 GLN B CA 1
ATOM 1611 C C . GLN B 1 20 ? 8.094 20.844 -1.234 1 90.06 20 GLN B C 1
ATOM 1613 O O . GLN B 1 20 ? 8.305 19.797 -0.623 1 90.06 20 GLN B O 1
ATOM 1618 N N . LEU B 1 21 ? 7.008 21.109 -1.817 1 89.56 21 LEU B N 1
ATOM 1619 C CA . LEU B 1 21 ? 5.926 20.125 -1.853 1 89.56 21 LEU B CA 1
ATOM 1620 C C . LEU B 1 21 ? 6.344 18.891 -2.623 1 89.56 21 LEU B C 1
ATOM 1622 O O . LEU B 1 21 ? 6.125 17.766 -2.162 1 89.56 21 LEU B O 1
ATOM 1626 N N . ALA B 1 22 ? 6.938 19.062 -3.73 1 88.25 22 ALA B N 1
ATOM 1627 C CA . ALA B 1 22 ? 7.402 17.938 -4.539 1 88.25 22 ALA B CA 1
ATOM 1628 C C . ALA B 1 22 ? 8.422 17.094 -3.779 1 88.25 22 ALA B C 1
ATOM 1630 O O . ALA B 1 22 ? 8.398 15.867 -3.846 1 88.25 22 ALA B O 1
ATOM 1631 N N . LYS B 1 23 ? 9.297 17.719 -3.086 1 83.88 23 LYS B N 1
ATOM 1632 C CA . LYS B 1 23 ? 10.297 17.016 -2.287 1 83.88 23 LYS B CA 1
ATOM 1633 C C . LYS B 1 23 ? 9.648 16.203 -1.174 1 83.88 23 LYS B C 1
ATOM 1635 O O . LYS B 1 23 ? 10.055 15.078 -0.899 1 83.88 23 LYS B O 1
ATOM 1640 N N . ALA B 1 24 ? 8.656 16.812 -0.625 1 81.88 24 ALA B N 1
ATOM 1641 C CA . ALA B 1 24 ? 7.938 16.109 0.441 1 81.88 24 ALA B CA 1
ATOM 1642 C C . ALA B 1 24 ? 7.25 14.859 -0.085 1 81.88 24 ALA B C 1
ATOM 1644 O O . ALA B 1 24 ? 7.234 13.828 0.586 1 81.88 24 ALA B O 1
ATOM 1645 N N . PHE B 1 25 ? 6.723 14.922 -1.251 1 80.88 25 PHE B N 1
ATOM 1646 C CA . PHE B 1 25 ? 6.051 13.781 -1.867 1 80.88 25 PHE B CA 1
ATOM 1647 C C . PHE B 1 25 ? 7.062 12.719 -2.283 1 80.88 25 PHE B C 1
ATOM 1649 O O . PHE B 1 25 ? 6.773 11.523 -2.225 1 80.88 25 PHE B O 1
ATOM 1656 N N . ASP B 1 26 ? 8.172 13.148 -2.707 1 74.56 26 ASP B N 1
ATOM 1657 C CA . ASP B 1 26 ? 9.203 12.219 -3.156 1 74.56 26 ASP B CA 1
ATOM 1658 C C . ASP B 1 26 ? 9.781 11.43 -1.985 1 74.56 26 ASP B C 1
ATOM 1660 O O . ASP B 1 26 ? 10.141 10.258 -2.139 1 74.56 26 ASP B O 1
ATOM 1664 N N . MET B 1 27 ? 10.008 12.125 -1.008 1 64.19 27 MET B N 1
ATOM 1665 C CA . MET B 1 27 ? 10.594 11.453 0.154 1 64.19 27 MET B CA 1
ATOM 1666 C C . MET B 1 27 ? 9.602 10.477 0.774 1 64.19 27 MET B C 1
ATOM 1668 O O . MET B 1 27 ? 9.953 9.719 1.678 1 64.19 27 MET B O 1
ATOM 1672 N N . GLY B 1 28 ? 8.539 10.297 -0.119 1 57 28 GLY B N 1
ATOM 1673 C CA . GLY B 1 28 ? 7.57 9.312 0.334 1 57 28 GLY B CA 1
ATOM 1674 C C . GLY B 1 28 ? 6.988 9.633 1.698 1 57 28 GLY B C 1
ATOM 1675 O O . GLY B 1 28 ? 6.18 8.875 2.229 1 57 28 GLY B O 1
ATOM 1676 N N . VAL B 1 29 ? 7.941 10.5 2.334 1 46.38 29 VAL B N 1
ATOM 1677 C CA . VAL B 1 29 ? 7.531 10.789 3.705 1 46.38 29 VAL B CA 1
ATOM 1678 C C . VAL B 1 29 ? 6.082 11.266 3.719 1 46.38 29 VAL B C 1
ATOM 1680 O O . VAL B 1 29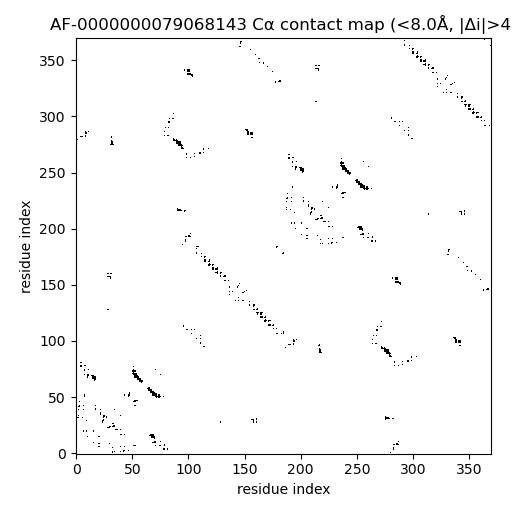 ? 5.301 10.859 4.586 1 46.38 29 VAL B O 1
ATOM 1683 N N . ALA B 1 30 ? 5.91 12.461 2.967 1 45.84 30 ALA B N 1
ATOM 1684 C CA . ALA B 1 30 ? 4.523 12.906 3.055 1 45.84 30 ALA B CA 1
ATOM 1685 C C . ALA B 1 30 ? 3.574 11.859 2.473 1 45.84 30 ALA B C 1
ATOM 1687 O O . ALA B 1 30 ? 2.363 12.078 2.408 1 45.84 30 ALA B O 1
ATOM 1688 N N . ASN B 1 31 ? 3.824 10.445 2.916 1 50.09 31 ASN B N 1
ATOM 1689 C CA . ASN B 1 31 ? 3.561 9.164 3.57 1 50.09 31 ASN B CA 1
ATOM 1690 C C . ASN B 1 31 ? 2.58 8.312 2.768 1 50.09 31 ASN B C 1
ATOM 1692 O O . ASN B 1 31 ? 2.209 7.219 3.193 1 50.09 31 ASN B O 1
ATOM 1696 N N . PHE B 1 32 ? 2.07 8.531 1.961 1 61.19 32 PHE B N 1
ATOM 1697 C CA . PHE B 1 32 ? 1.269 7.438 1.428 1 61.19 32 PHE B CA 1
ATOM 1698 C C . PHE B 1 32 ? 0.66 7.816 0.083 1 61.19 32 PHE B C 1
ATOM 1700 O O . PHE B 1 32 ? -0.286 7.176 -0.379 1 61.19 32 PHE B O 1
ATOM 1707 N N . TRP B 1 33 ? 1.481 9.062 -0.539 1 66.38 33 TRP B N 1
ATOM 1708 C CA . TRP B 1 33 ? 0.957 9.406 -1.855 1 66.38 33 TRP B CA 1
ATOM 1709 C C . TRP B 1 33 ? 2.09 9.656 -2.844 1 66.38 33 TRP B C 1
ATOM 1711 O O . TRP B 1 33 ? 3.104 10.273 -2.498 1 66.38 33 TRP B O 1
ATOM 1721 N N . HIS B 1 34 ? 2.012 8.938 -3.873 1 71.56 34 HIS B N 1
ATOM 1722 C CA . HIS B 1 34 ? 3 9.117 -4.934 1 71.56 34 HIS B CA 1
ATOM 1723 C C . HIS B 1 34 ? 2.408 9.891 -6.109 1 71.56 34 HIS B C 1
ATOM 1725 O O . HIS B 1 34 ? 1.308 9.578 -6.57 1 71.56 34 HIS B O 1
ATOM 1731 N N . ALA B 1 35 ? 3.109 11 -6.363 1 79.38 35 ALA B N 1
ATOM 1732 C CA . ALA B 1 35 ? 2.773 11.773 -7.559 1 79.38 35 ALA B CA 1
ATOM 1733 C C . ALA B 1 35 ? 4.027 12.32 -8.227 1 79.38 35 ALA B C 1
ATOM 1735 O O . ALA B 1 35 ? 4.969 12.75 -7.551 1 79.38 35 ALA B O 1
ATOM 1736 N N . LEU B 1 36 ? 4.047 12.258 -9.484 1 83.56 36 LEU B N 1
ATOM 1737 C CA . LEU B 1 36 ? 5.125 12.914 -10.219 1 83.56 36 LEU B CA 1
ATOM 1738 C C . LEU B 1 36 ? 5.07 14.43 -10.023 1 83.56 36 LEU B C 1
ATOM 1740 O O . LEU B 1 36 ? 3.986 15.008 -9.906 1 83.56 36 LEU B O 1
ATOM 1744 N N . PRO B 1 37 ? 6.262 15.016 -10.008 1 88.94 37 PRO B N 1
ATOM 1745 C CA . PRO B 1 37 ? 6.277 16.469 -9.836 1 88.94 37 PRO B CA 1
ATOM 1746 C C . PRO B 1 37 ? 5.363 17.188 -10.828 1 88.94 37 PRO B C 1
ATOM 1748 O O . PRO B 1 37 ? 4.629 18.094 -10.445 1 88.94 37 PRO B O 1
ATOM 1751 N N . GLN B 1 38 ? 5.371 16.672 -12.031 1 91.56 38 GLN B N 1
ATOM 1752 C CA . GLN B 1 38 ? 4.531 17.297 -13.047 1 91.56 38 GLN B CA 1
ATOM 1753 C C . GLN B 1 38 ? 3.057 17.234 -12.656 1 91.56 38 GLN B C 1
ATOM 1755 O O . GLN B 1 38 ? 2.305 18.188 -12.883 1 91.56 38 GLN B O 1
ATOM 1760 N N . GLN B 1 39 ? 2.568 16.188 -12.094 1 90.25 39 GLN B N 1
ATOM 1761 C CA . GLN B 1 39 ? 1.195 16.016 -11.633 1 90.25 39 GLN B CA 1
ATOM 1762 C C . GLN B 1 39 ? 0.898 16.922 -10.445 1 90.25 39 GLN B C 1
ATOM 1764 O O . GLN B 1 39 ? -0.193 17.484 -10.344 1 90.25 39 GLN B O 1
ATOM 1769 N N . LEU B 1 40 ? 1.868 17.016 -9.578 1 90.56 40 LEU B N 1
ATOM 1770 C CA . LEU B 1 40 ? 1.72 17.844 -8.375 1 90.56 40 LEU B CA 1
ATOM 1771 C C . LEU B 1 40 ? 1.554 19.312 -8.742 1 90.56 40 LEU B C 1
ATOM 1773 O O . LEU B 1 40 ? 0.681 20 -8.203 1 90.56 40 LEU B O 1
ATOM 1777 N N . TYR B 1 41 ? 2.4 19.766 -9.688 1 93.81 41 TYR B N 1
ATOM 1778 C CA . TYR B 1 41 ? 2.336 21.156 -10.109 1 93.81 41 TYR B CA 1
ATOM 1779 C C . TYR B 1 41 ? 1.011 21.469 -10.797 1 93.81 41 TYR B C 1
ATOM 1781 O O . TYR B 1 41 ? 0.417 22.531 -10.57 1 93.81 41 TYR B O 1
ATOM 1789 N N . ALA B 1 42 ? 0.574 20.625 -11.586 1 95.25 42 ALA B N 1
ATOM 1790 C CA . ALA B 1 42 ? -0.71 20.781 -12.266 1 95.25 42 ALA B CA 1
ATOM 1791 C C . ALA B 1 42 ? -1.857 20.844 -11.258 1 95.25 42 ALA B C 1
ATOM 1793 O O . ALA B 1 42 ? -2.768 21.656 -11.391 1 95.25 42 ALA B O 1
ATOM 1794 N N . GLU B 1 43 ? -1.771 19.953 -10.305 1 94.19 43 GLU B N 1
ATOM 1795 C CA . GLU B 1 43 ? -2.818 19.922 -9.289 1 94.19 43 GLU B CA 1
ATOM 1796 C C . GLU B 1 43 ? -2.799 21.188 -8.438 1 94.19 43 GLU B C 1
ATOM 1798 O O . GLU B 1 43 ? -3.852 21.719 -8.086 1 94.19 43 GLU B O 1
ATOM 1803 N N . LEU B 1 44 ? -1.608 21.594 -8.125 1 94.62 44 LEU B N 1
ATOM 1804 C CA . LEU B 1 44 ? -1.468 22.828 -7.355 1 94.62 44 LEU B CA 1
ATOM 1805 C C . LEU B 1 44 ? -2.088 24 -8.094 1 94.62 44 LEU B C 1
ATOM 1807 O O . LEU B 1 44 ? -2.791 24.812 -7.496 1 94.62 44 LEU B O 1
ATOM 1811 N N . ALA B 1 45 ? -1.844 24.109 -9.352 1 95.38 45 ALA B N 1
ATOM 1812 C CA . ALA B 1 45 ? -2.418 25.172 -10.18 1 95.38 45 ALA B CA 1
ATOM 1813 C C . ALA B 1 45 ? -3.941 25.078 -10.203 1 95.38 45 ALA B C 1
ATOM 1815 O O . ALA B 1 45 ? -4.629 26.109 -10.125 1 95.38 45 ALA B O 1
ATOM 1816 N N . ARG B 1 46 ? -4.461 23.922 -10.352 1 97.12 46 ARG B N 1
ATOM 1817 C CA . ARG B 1 46 ? -5.902 23.719 -10.367 1 97.12 46 ARG B CA 1
ATOM 1818 C C . ARG B 1 46 ? -6.531 24.125 -9.039 1 97.12 46 ARG B C 1
ATOM 1820 O O . ARG B 1 46 ? -7.566 24.797 -9.016 1 97.12 46 ARG B O 1
ATOM 1827 N N . LEU B 1 47 ? -5.902 23.719 -7.965 1 97.5 47 LEU B N 1
ATOM 1828 C CA . LEU B 1 47 ? -6.391 24.047 -6.633 1 97.5 47 LEU B CA 1
ATOM 1829 C C . LEU B 1 47 ? -6.418 25.562 -6.43 1 97.5 47 LEU B C 1
ATOM 1831 O O . LEU B 1 47 ? -7.34 26.094 -5.805 1 97.5 47 LEU B O 1
ATOM 1835 N N . GLU B 1 48 ? -5.406 26.203 -6.918 1 97.31 48 GLU B N 1
ATOM 1836 C CA . GLU B 1 48 ? -5.363 27.656 -6.805 1 97.31 48 GLU B CA 1
ATOM 1837 C C . GLU B 1 48 ? -6.473 28.312 -7.625 1 97.31 48 GLU B C 1
ATOM 1839 O O . GLU B 1 48 ? -7.141 29.234 -7.152 1 97.31 48 GLU B O 1
ATOM 1844 N N . LYS B 1 49 ? -6.633 27.828 -8.805 1 97.81 49 LYS B N 1
ATOM 1845 C CA . LYS B 1 49 ? -7.691 28.344 -9.672 1 97.81 49 LYS B CA 1
ATOM 1846 C C . LYS B 1 49 ? -9.062 28.172 -9.039 1 97.81 49 LYS B C 1
ATOM 1848 O O . LYS B 1 49 ? -9.938 29.031 -9.188 1 97.81 49 LYS B O 1
ATOM 1853 N N . GLU B 1 50 ? -9.227 27.062 -8.305 1 97.94 50 GLU B N 1
ATOM 1854 C CA . GLU B 1 50 ? -10.5 26.75 -7.672 1 97.94 50 GLU B CA 1
ATOM 1855 C C . GLU B 1 50 ? -10.633 27.453 -6.32 1 97.94 50 GLU B C 1
ATOM 1857 O O . GLU B 1 50 ? -11.656 27.312 -5.645 1 97.94 50 GLU B O 1
ATOM 1862 N N . GLY B 1 51 ? -9.586 28.141 -5.926 1 98 51 GLY B N 1
ATOM 1863 C CA . GLY B 1 51 ? -9.609 28.906 -4.695 1 98 51 GLY B CA 1
ATOM 1864 C C . GLY B 1 51 ? -9.406 28.062 -3.451 1 98 51 GLY B C 1
ATOM 1865 O O . GLY B 1 51 ? -9.742 28.5 -2.344 1 98 51 GLY B O 1
ATOM 1866 N N . LEU B 1 52 ? -8.875 26.875 -3.598 1 98.12 52 LEU B N 1
ATOM 1867 C CA . LEU B 1 52 ? -8.688 25.969 -2.473 1 98.12 52 LEU B CA 1
ATOM 1868 C C . LEU B 1 52 ? -7.309 26.156 -1.848 1 98.12 52 LEU B C 1
ATOM 1870 O O . LEU B 1 52 ? -7.074 25.734 -0.711 1 98.12 52 LEU B O 1
ATOM 1874 N N . VAL B 1 53 ? -6.41 26.703 -2.596 1 97.94 53 VAL B N 1
ATOM 1875 C CA . VAL B 1 53 ? -5.129 27.188 -2.092 1 97.94 53 VAL B CA 1
ATOM 1876 C C . VAL B 1 53 ? -4.867 28.594 -2.611 1 97.94 53 VAL B C 1
ATOM 1878 O O . VAL B 1 53 ? -5.461 29.016 -3.607 1 97.94 53 VAL B O 1
ATOM 1881 N N . ALA B 1 54 ? -4.051 29.312 -1.873 1 97.5 54 ALA B N 1
ATOM 1882 C CA . ALA B 1 54 ? -3.639 30.656 -2.283 1 97.5 54 ALA B CA 1
ATOM 1883 C C . ALA B 1 54 ? -2.117 30.766 -2.33 1 97.5 54 ALA B C 1
ATOM 1885 O O . ALA B 1 54 ? -1.43 30.391 -1.383 1 97.5 54 ALA B O 1
ATOM 1886 N N . GLY B 1 55 ? -1.658 31.281 -3.457 1 95.12 55 GLY B N 1
ATOM 1887 C CA . GLY B 1 55 ? -0.229 31.5 -3.613 1 95.12 55 GLY B CA 1
ATOM 1888 C C . GLY B 1 55 ? 0.18 32.938 -3.396 1 95.12 55 GLY B C 1
ATOM 1889 O O . GLY B 1 55 ? -0.587 33.875 -3.691 1 95.12 55 GLY B O 1
ATOM 1890 N N . ARG B 1 56 ? 1.368 33.094 -2.83 1 93.62 56 ARG B N 1
ATOM 1891 C CA . ARG B 1 56 ? 1.941 34.438 -2.738 1 93.62 56 ARG B CA 1
ATOM 1892 C C . ARG B 1 56 ? 3.396 34.438 -3.195 1 93.62 56 ARG B C 1
ATOM 1894 O O . ARG B 1 56 ? 4.125 33.469 -2.98 1 93.62 56 ARG B O 1
ATOM 1901 N N . GLU B 1 57 ? 3.699 35.531 -3.82 1 91.25 57 GLU B N 1
ATOM 1902 C CA . GLU B 1 57 ? 5.066 35.656 -4.312 1 91.25 57 GLU B CA 1
ATOM 1903 C C . GLU B 1 57 ? 5.996 36.188 -3.215 1 91.25 57 GLU B C 1
ATOM 1905 O O . GLU B 1 57 ? 5.633 37.062 -2.459 1 91.25 57 GLU B O 1
ATOM 1910 N N . VAL B 1 58 ? 7.062 35.469 -3.09 1 89.12 58 VAL B N 1
ATOM 1911 C CA . VAL B 1 58 ? 8.117 35.906 -2.18 1 89.12 58 VAL B CA 1
ATOM 1912 C C . VAL B 1 58 ? 9.352 36.312 -2.977 1 89.12 58 VAL B C 1
ATOM 1914 O O . VAL B 1 58 ? 9.93 35.469 -3.689 1 89.12 58 VAL B O 1
ATOM 1917 N N . VAL B 1 59 ? 9.562 37.562 -2.916 1 86 59 VAL B N 1
ATOM 1918 C CA . VAL B 1 59 ? 10.711 38.125 -3.625 1 86 59 VAL B CA 1
ATOM 1919 C C . VAL B 1 59 ? 12 37.781 -2.871 1 86 59 VAL B C 1
ATOM 1921 O O . VAL B 1 59 ? 12.086 37.969 -1.659 1 86 59 VAL B O 1
ATOM 1924 N N . GLN B 1 60 ? 12.742 37 -3.596 1 80.62 60 GLN B N 1
ATOM 1925 C CA . GLN B 1 60 ? 14.016 36.656 -2.984 1 80.62 60 GLN B CA 1
ATOM 1926 C C . GLN B 1 60 ? 15.172 37.406 -3.639 1 80.62 60 GLN B C 1
ATOM 1928 O O . GLN B 1 60 ? 15.117 37.719 -4.828 1 80.62 60 GLN B O 1
ATOM 1933 N N . ASP B 1 61 ? 16.062 37.844 -2.918 1 81.44 61 ASP B N 1
ATOM 1934 C CA . ASP B 1 61 ? 17.156 38.688 -3.395 1 81.44 61 ASP B CA 1
ATOM 1935 C C . ASP B 1 61 ? 18.109 37.906 -4.285 1 81.44 61 ASP B C 1
ATOM 1937 O O . ASP B 1 61 ? 18.391 38.312 -5.414 1 81.44 61 ASP B O 1
ATOM 1941 N N . THR B 1 62 ? 18.625 36.906 -3.836 1 79.94 62 THR B N 1
ATOM 1942 C CA . THR B 1 62 ? 19.672 36.188 -4.559 1 79.94 62 THR B CA 1
ATOM 1943 C C . THR B 1 62 ? 19.109 34.906 -5.176 1 79.94 62 THR B C 1
ATOM 1945 O O . THR B 1 62 ? 19.812 34.188 -5.906 1 79.94 62 THR B O 1
ATOM 1948 N N . ARG B 1 63 ? 17.969 34.719 -4.824 1 75.5 63 ARG B N 1
ATOM 1949 C CA . ARG B 1 63 ? 17.344 33.531 -5.395 1 75.5 63 ARG B CA 1
ATOM 1950 C C . ARG B 1 63 ? 16.094 33.906 -6.191 1 75.5 63 ARG B C 1
ATOM 1952 O O . ARG B 1 63 ? 15.531 35 -6.008 1 75.5 63 ARG B O 1
ATOM 1959 N N . PRO B 1 64 ? 15.852 33.219 -7.258 1 78.44 64 PRO B N 1
ATOM 1960 C CA . PRO B 1 64 ? 14.609 33.469 -7.992 1 78.44 64 PRO B CA 1
ATOM 1961 C C . PRO B 1 64 ? 13.391 33.594 -7.074 1 78.44 64 PRO B C 1
ATOM 1963 O O . PRO B 1 64 ? 13.336 32.938 -6.031 1 78.44 64 PRO B O 1
ATOM 1966 N N . ASN B 1 65 ? 12.586 34.5 -7.5 1 80.75 65 ASN B N 1
ATOM 1967 C CA . ASN B 1 65 ? 11.328 34.625 -6.766 1 80.75 65 ASN B CA 1
ATOM 1968 C C . ASN B 1 65 ? 10.648 33.281 -6.59 1 80.75 65 ASN B C 1
ATOM 1970 O O . ASN B 1 65 ? 10.766 32.406 -7.453 1 80.75 65 ASN B O 1
ATOM 1974 N N . LYS B 1 66 ? 10.18 33.062 -5.371 1 86.25 66 LYS B N 1
ATOM 1975 C CA . LYS B 1 66 ? 9.453 31.797 -5.141 1 86.25 66 LYS B CA 1
ATOM 1976 C C . LYS B 1 66 ? 7.996 32.062 -4.773 1 86.25 66 LYS B C 1
ATOM 1978 O O . LYS B 1 66 ? 7.664 33.156 -4.281 1 86.25 66 LYS B O 1
ATOM 1983 N N . ARG B 1 67 ? 7.199 31.203 -5.18 1 91.12 67 ARG B N 1
ATOM 1984 C CA . ARG B 1 67 ? 5.785 31.281 -4.816 1 91.12 67 ARG B CA 1
ATOM 1985 C C . ARG B 1 67 ? 5.453 30.297 -3.705 1 91.12 67 ARG B C 1
ATOM 1987 O O . ARG B 1 67 ? 5.828 29.125 -3.775 1 91.12 67 ARG B O 1
ATOM 1994 N N . LEU B 1 68 ? 4.883 30.797 -2.645 1 95.94 68 LEU B N 1
ATOM 1995 C CA . LEU B 1 68 ? 4.477 29.953 -1.52 1 95.94 68 LEU B CA 1
ATOM 1996 C C . LEU B 1 68 ? 2.961 29.781 -1.498 1 95.94 68 LEU B C 1
ATOM 1998 O O . LEU B 1 68 ? 2.215 30.719 -1.779 1 95.94 68 LEU B O 1
ATOM 2002 N N . PHE B 1 69 ? 2.561 28.547 -1.104 1 97 69 PHE B N 1
ATOM 2003 C CA . PHE B 1 69 ? 1.139 28.234 -1.123 1 97 69 PHE B CA 1
ATOM 2004 C C . PHE B 1 69 ? 0.647 27.859 0.272 1 97 69 PHE B C 1
ATOM 2006 O O . PHE B 1 69 ? 1.373 27.234 1.049 1 97 69 PHE B O 1
ATOM 2013 N N . ARG B 1 70 ? -0.594 28.266 0.513 1 96.44 70 ARG B N 1
ATOM 2014 C CA . ARG B 1 70 ? -1.278 27.891 1.743 1 96.44 70 ARG B CA 1
ATOM 2015 C C . ARG B 1 70 ? -2.705 27.422 1.457 1 96.44 70 ARG B C 1
ATOM 2017 O O . ARG B 1 70 ? -3.293 27.812 0.443 1 96.44 70 ARG B O 1
ATOM 2024 N N . VAL B 1 71 ? -3.254 26.656 2.369 1 96.56 71 VAL B N 1
ATOM 2025 C CA . VAL B 1 71 ? -4.637 26.219 2.256 1 96.56 71 VAL B CA 1
ATOM 2026 C C . VAL B 1 71 ? -5.582 27.344 2.65 1 96.56 71 VAL B C 1
ATOM 2028 O O . VAL B 1 71 ? -5.336 28.062 3.629 1 96.56 71 VAL B O 1
ATOM 2031 N N . THR B 1 72 ? -6.621 27.516 1.835 1 97.5 72 THR B N 1
ATOM 2032 C CA . THR B 1 72 ? -7.645 28.516 2.16 1 97.5 72 THR B CA 1
ATOM 2033 C C . THR B 1 72 ? -8.766 27.875 2.975 1 97.5 72 THR B C 1
ATOM 2035 O O . THR B 1 72 ? -8.75 26.672 3.234 1 97.5 72 THR B O 1
ATOM 2038 N N . ASP B 1 73 ? -9.758 28.766 3.357 1 96.81 73 ASP B N 1
ATOM 2039 C CA . ASP B 1 73 ? -10.945 28.25 4.02 1 96.81 73 ASP B CA 1
ATOM 2040 C C . ASP B 1 73 ? -11.695 27.266 3.117 1 96.81 73 ASP B C 1
ATOM 2042 O O . ASP B 1 73 ? -12.273 26.281 3.598 1 96.81 73 ASP B O 1
ATOM 2046 N N . GLY B 1 74 ? -11.672 27.562 1.9 1 97.5 74 GLY B N 1
ATOM 2047 C CA . GLY B 1 74 ? -12.281 26.656 0.948 1 97.5 74 GLY B CA 1
ATOM 2048 C C . GLY B 1 74 ? -11.586 25.297 0.891 1 97.5 74 GLY B C 1
ATOM 2049 O O . GLY B 1 74 ? -12.242 24.266 0.781 1 97.5 74 GLY B O 1
ATOM 2050 N N . GLY B 1 75 ? -10.25 25.359 0.922 1 97.31 75 GLY B N 1
ATOM 2051 C CA . GLY B 1 75 ? -9.484 24.125 0.951 1 97.31 75 GLY B CA 1
ATOM 2052 C C . GLY B 1 75 ? -9.734 23.297 2.197 1 97.31 75 GLY B C 1
ATOM 2053 O O . GLY B 1 75 ? -9.812 22.062 2.125 1 97.31 75 GLY B O 1
ATOM 2054 N N . LEU B 1 76 ? -9.844 23.984 3.289 1 96 76 LEU B N 1
ATOM 2055 C CA . LEU B 1 76 ? -10.133 23.281 4.543 1 96 76 LEU B CA 1
ATOM 2056 C C . LEU B 1 76 ? -11.508 22.641 4.492 1 96 76 LEU B C 1
ATOM 2058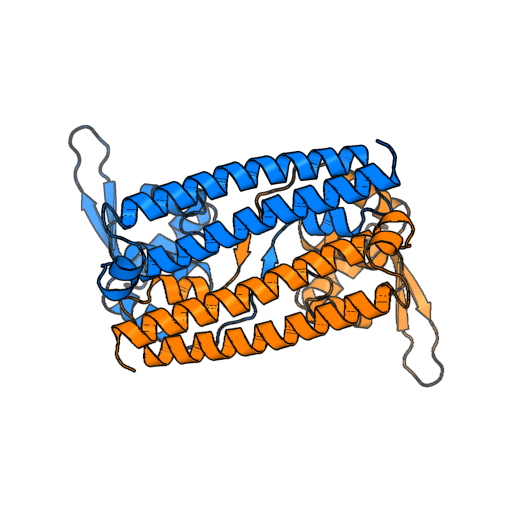 O O . LEU B 1 76 ? -11.672 21.484 4.934 1 96 76 LEU B O 1
ATOM 2062 N N . ALA B 1 77 ? -12.461 23.328 3.967 1 96.75 77 ALA B N 1
ATOM 2063 C CA . ALA B 1 77 ? -13.812 22.797 3.83 1 96.75 77 ALA B CA 1
ATOM 2064 C C . ALA B 1 77 ? -13.812 21.547 2.936 1 96.75 77 ALA B C 1
ATOM 2066 O O . ALA B 1 77 ? -14.531 20.594 3.205 1 96.75 77 ALA B O 1
ATOM 2067 N N . GLU B 1 78 ? -13.062 21.625 1.941 1 96.12 78 GLU B N 1
ATOM 2068 C CA . GLU B 1 78 ? -12.93 20.484 1.044 1 96.12 78 GLU B CA 1
ATOM 2069 C C . GLU B 1 78 ? -12.336 19.281 1.768 1 96.12 78 GLU B C 1
ATOM 2071 O O . GLU B 1 78 ? -12.781 18.141 1.567 1 96.12 78 GLU B O 1
ATOM 2076 N N . LEU B 1 79 ? -11.359 19.516 2.562 1 94 79 LEU B N 1
ATOM 2077 C CA . LEU B 1 79 ? -10.75 18.438 3.334 1 94 79 LEU B CA 1
ATOM 2078 C C . LEU B 1 79 ? -11.75 17.844 4.32 1 94 79 LEU B C 1
ATOM 2080 O O . LEU B 1 79 ? -11.789 16.625 4.52 1 94 79 LEU B O 1
ATOM 2084 N N . GLU B 1 80 ? -12.516 18.672 4.887 1 95.44 80 GLU B N 1
ATOM 2085 C CA . GLU B 1 80 ? -13.539 18.203 5.82 1 95.44 80 GLU B CA 1
ATOM 2086 C C . GLU B 1 80 ? -14.57 17.328 5.109 1 95.44 80 GLU B C 1
ATOM 2088 O O . GLU B 1 80 ? -14.977 16.281 5.637 1 95.44 80 GLU B O 1
ATOM 2093 N N . ARG B 1 81 ? -14.961 17.781 3.959 1 95.06 81 ARG B N 1
ATOM 2094 C CA . ARG B 1 81 ? -15.898 16.984 3.166 1 95.06 81 ARG B CA 1
ATOM 2095 C C . ARG B 1 81 ? -15.312 15.633 2.803 1 95.06 81 ARG B C 1
ATOM 2097 O O . ARG B 1 81 ? -15.977 14.609 2.93 1 95.06 81 ARG B O 1
ATOM 2104 N N . PHE B 1 82 ? -14.164 15.688 2.414 1 94.38 82 PHE B N 1
ATOM 2105 C CA . PHE B 1 82 ? -13.445 14.469 2.059 1 94.38 82 PHE B CA 1
ATOM 2106 C C . PHE B 1 82 ? -13.367 13.516 3.248 1 94.38 82 PHE B C 1
ATOM 2108 O O . PHE B 1 82 ? -13.57 12.312 3.104 1 94.38 82 PHE B O 1
ATOM 2115 N N . ALA B 1 83 ? -13.016 14.047 4.406 1 93.44 83 ALA B N 1
ATOM 2116 C CA . ALA B 1 83 ? -12.844 13.25 5.617 1 93.44 83 ALA B CA 1
ATOM 2117 C C . ALA B 1 83 ? -14.141 12.555 6.008 1 93.44 83 ALA B C 1
ATOM 2119 O O . ALA B 1 83 ? -14.125 11.492 6.633 1 93.44 83 ALA B O 1
ATOM 2120 N N . ALA B 1 84 ? -15.227 13.148 5.598 1 92.31 84 ALA B N 1
ATOM 2121 C CA . ALA B 1 84 ? -16.531 12.617 5.961 1 92.31 84 ALA B CA 1
ATOM 2122 C C . ALA B 1 84 ? -16.938 11.477 5.031 1 92.31 84 ALA B C 1
ATOM 2124 O O . ALA B 1 84 ? -17.828 10.688 5.359 1 92.31 84 ALA B O 1
ATOM 2125 N N . GLU B 1 85 ? -16.344 11.406 3.953 1 90.94 85 GLU B N 1
ATOM 2126 C CA . GLU B 1 85 ? -16.672 10.367 2.986 1 90.94 85 GLU B CA 1
ATOM 2127 C C . GLU B 1 85 ? -16.047 9.031 3.391 1 90.94 85 GLU B C 1
ATOM 2129 O O . GLU B 1 85 ? -14.945 8.992 3.926 1 90.94 85 GLU B O 1
ATOM 2134 N N . ALA B 1 86 ? -16.812 7.965 3.07 1 86.38 86 ALA B N 1
ATOM 2135 C CA . ALA B 1 86 ? -16.266 6.633 3.334 1 86.38 86 ALA B CA 1
ATOM 2136 C C . ALA B 1 86 ? -14.969 6.402 2.572 1 86.38 86 ALA B C 1
ATOM 2138 O O . ALA B 1 86 ? -14.844 6.801 1.411 1 86.38 86 ALA B O 1
ATOM 2139 N N . ALA B 1 87 ? -14.094 5.848 3.309 1 80.31 87 ALA B N 1
ATOM 2140 C CA . ALA B 1 87 ? -12.805 5.578 2.674 1 80.31 87 ALA B CA 1
ATOM 2141 C C . ALA B 1 87 ? -12.867 4.316 1.818 1 80.31 87 ALA B C 1
ATOM 2143 O O . ALA B 1 87 ? -13.516 3.336 2.195 1 80.31 87 ALA B O 1
ATOM 2144 N N . LYS B 1 88 ? -12.172 4.359 0.752 1 78.69 88 LYS B N 1
ATOM 2145 C CA . LYS B 1 88 ? -12.016 3.174 -0.087 1 78.69 88 LYS B CA 1
ATOM 2146 C C . LYS B 1 88 ? -11.008 2.197 0.522 1 78.69 88 LYS B C 1
ATOM 2148 O O . LYS B 1 88 ? -10.211 2.574 1.382 1 78.69 88 LYS B O 1
ATOM 2153 N N . PRO B 1 89 ? -11.133 0.962 0.045 1 76.62 89 PRO B N 1
ATOM 2154 C CA . PRO B 1 89 ? -10.156 -0.007 0.551 1 76.62 89 PRO B CA 1
ATOM 2155 C C . PRO B 1 89 ? -8.719 0.381 0.224 1 76.62 89 PRO B C 1
ATOM 2157 O O . PRO B 1 89 ? -8.461 0.997 -0.814 1 76.62 89 PRO B O 1
ATOM 2160 N N . SER B 1 90 ? -7.914 0.081 1.182 1 81.5 90 SER B N 1
ATOM 2161 C CA . SER B 1 90 ? -6.484 0.332 1.014 1 81.5 90 SER B CA 1
ATOM 2162 C C . SER B 1 90 ? -5.801 -0.836 0.313 1 81.5 90 SER B C 1
ATOM 2164 O O . SER B 1 90 ? -6.227 -1.984 0.444 1 81.5 90 SER B O 1
ATOM 2166 N N . PHE B 1 91 ? -4.766 -0.546 -0.475 1 78.25 91 PHE B N 1
ATOM 2167 C CA . PHE B 1 91 ? -3.973 -1.64 -1.022 1 78.25 91 PHE B CA 1
ATOM 2168 C C . PHE B 1 91 ? -2.523 -1.213 -1.214 1 78.25 91 PHE B C 1
ATOM 2170 O O . PHE B 1 91 ? -2.211 -0.02 -1.178 1 78.25 91 PHE B O 1
ATOM 2177 N N . ILE B 1 92 ? -1.671 -2.229 -1.308 1 84.06 92 ILE B N 1
ATOM 2178 C CA . ILE B 1 92 ? -0.251 -2.014 -1.566 1 84.06 92 ILE B CA 1
ATOM 2179 C C . ILE B 1 92 ? 0.008 -2.037 -3.07 1 84.06 92 ILE B C 1
ATOM 2181 O O . ILE B 1 92 ? -0.392 -2.975 -3.762 1 84.06 92 ILE B O 1
ATOM 2185 N N . ARG B 1 93 ? 0.559 -1.097 -3.49 1 81.25 93 ARG B N 1
ATOM 2186 C CA . ARG B 1 93 ? 1.13 -1.15 -4.832 1 81.25 93 ARG B CA 1
ATOM 2187 C C . ARG B 1 93 ? 2.604 -1.537 -4.785 1 81.25 93 ARG B C 1
ATOM 2189 O O . ARG B 1 93 ? 3.432 -0.788 -4.262 1 81.25 93 ARG B O 1
ATOM 2196 N N . ASP B 1 94 ? 2.906 -2.699 -5.301 1 86.88 94 ASP B N 1
ATOM 2197 C CA . ASP B 1 94 ? 4.27 -3.213 -5.211 1 86.88 94 ASP B CA 1
ATOM 2198 C C . ASP B 1 94 ? 4.539 -4.246 -6.301 1 86.88 94 ASP B C 1
ATOM 2200 O O . ASP B 1 94 ? 4.051 -5.375 -6.23 1 86.88 94 ASP B O 1
ATOM 2204 N N . ASP B 1 95 ? 5.379 -3.926 -7.234 1 88.12 95 ASP B N 1
ATOM 2205 C CA . ASP B 1 95 ? 5.762 -4.84 -8.312 1 88.12 95 ASP B CA 1
ATOM 2206 C C . ASP B 1 95 ? 6.406 -6.105 -7.75 1 88.12 95 ASP B C 1
ATOM 2208 O O . ASP B 1 95 ? 6.273 -7.184 -8.336 1 88.12 95 ASP B O 1
ATOM 2212 N N . LEU B 1 96 ? 7.066 -5.926 -6.652 1 91.88 96 LEU B N 1
ATOM 2213 C CA . LEU B 1 96 ? 7.789 -7.059 -6.082 1 91.88 96 LEU B CA 1
ATOM 2214 C C . LEU B 1 96 ? 6.82 -8.156 -5.641 1 91.88 96 LEU B C 1
ATOM 2216 O O . LEU B 1 96 ? 7.152 -9.336 -5.695 1 91.88 96 LEU B O 1
ATOM 2220 N N . LEU B 1 97 ? 5.633 -7.781 -5.258 1 91.69 97 LEU B N 1
ATOM 2221 C CA . LEU B 1 97 ? 4.637 -8.773 -4.867 1 91.69 97 LEU B CA 1
ATOM 2222 C C . LEU B 1 97 ? 4.211 -9.617 -6.066 1 91.69 97 LEU B C 1
ATOM 2224 O O . LEU B 1 97 ? 3.986 -10.82 -5.934 1 91.69 97 LEU B O 1
ATOM 2228 N N . VAL B 1 98 ? 4.129 -9 -7.191 1 90.06 98 VAL B N 1
ATOM 2229 C CA . VAL B 1 98 ? 3.775 -9.727 -8.406 1 90.06 98 VAL B CA 1
ATOM 2230 C C . VAL B 1 98 ? 4.895 -10.703 -8.773 1 90.06 98 VAL B C 1
ATOM 2232 O O . VAL B 1 98 ? 4.629 -11.836 -9.18 1 90.06 98 VAL B O 1
ATOM 2235 N N . LYS B 1 99 ? 6.07 -10.234 -8.617 1 93.44 99 LYS B N 1
ATOM 2236 C CA . LYS B 1 99 ? 7.211 -11.102 -8.906 1 93.44 99 LYS B CA 1
ATOM 2237 C C . LYS B 1 99 ? 7.242 -12.305 -7.973 1 93.44 99 LYS B C 1
ATOM 2239 O O . LYS B 1 99 ? 7.43 -13.438 -8.414 1 93.44 99 LYS B O 1
ATOM 2244 N N . VAL B 1 100 ? 7.012 -12.078 -6.73 1 94.5 100 VAL B N 1
ATOM 2245 C CA . VAL B 1 100 ? 7.027 -13.164 -5.754 1 94.5 100 VAL B CA 1
ATOM 2246 C C . VAL B 1 100 ? 5.852 -14.102 -6.008 1 94.5 100 VAL B C 1
ATOM 2248 O O . VAL B 1 100 ? 5.973 -15.32 -5.836 1 94.5 100 VAL B O 1
ATOM 2251 N N . GLN B 1 101 ? 4.734 -13.547 -6.426 1 92.25 101 GLN B N 1
ATOM 2252 C CA . GLN B 1 101 ? 3.58 -14.367 -6.781 1 92.25 101 GLN B CA 1
ATOM 2253 C C . GLN B 1 101 ? 3.951 -15.43 -7.812 1 92.25 101 GLN B C 1
ATOM 2255 O O . GLN B 1 101 ? 3.412 -16.531 -7.793 1 92.25 101 GLN B O 1
ATOM 2260 N N . ALA B 1 102 ? 4.879 -15.102 -8.633 1 92.94 102 ALA B N 1
ATOM 2261 C CA . ALA B 1 102 ? 5.297 -15.992 -9.711 1 92.94 102 ALA B CA 1
ATOM 2262 C C . ALA B 1 102 ? 6.57 -16.75 -9.336 1 92.94 102 ALA B C 1
ATOM 2264 O O . ALA B 1 102 ? 7.23 -17.328 -10.195 1 92.94 102 ALA B O 1
ATOM 2265 N N . ALA B 1 103 ? 6.941 -16.766 -8.156 1 95.12 103 ALA B N 1
ATOM 2266 C CA . ALA B 1 103 ? 8.234 -17.266 -7.684 1 95.12 103 ALA B CA 1
ATOM 2267 C C . ALA B 1 103 ? 8.461 -18.703 -8.141 1 95.12 103 ALA B C 1
ATOM 2269 O O . ALA B 1 103 ? 9.594 -19.094 -8.445 1 95.12 103 ALA B O 1
ATOM 2270 N N . ASP B 1 104 ? 7.426 -19.484 -8.273 1 95.12 104 ASP B N 1
ATOM 2271 C CA . ASP B 1 104 ? 7.539 -20.906 -8.594 1 95.12 104 ASP B CA 1
ATOM 2272 C C . ASP B 1 104 ? 8.023 -21.109 -10.023 1 95.12 104 ASP B C 1
ATOM 2274 O O . ASP B 1 104 ? 8.445 -22.203 -10.398 1 95.12 104 ASP B O 1
ATOM 2278 N N . HIS B 1 105 ? 8 -20.062 -10.773 1 93.94 105 HIS B N 1
ATOM 2279 C CA . HIS B 1 105 ? 8.328 -20.172 -12.188 1 93.94 105 HIS B CA 1
ATOM 2280 C C . HIS B 1 105 ? 9.531 -19.297 -12.539 1 93.94 105 HIS B C 1
ATOM 2282 O O . HIS B 1 105 ? 9.859 -19.141 -13.719 1 93.94 105 HIS B O 1
ATOM 2288 N N . LEU B 1 106 ? 10.102 -18.75 -11.539 1 94.44 106 LEU B N 1
ATOM 2289 C CA . LEU B 1 106 ? 11.203 -17.812 -11.773 1 94.44 106 LEU B CA 1
ATOM 2290 C C . LEU B 1 106 ? 12.508 -18.344 -11.195 1 94.44 106 LEU B C 1
ATOM 2292 O O . LEU B 1 106 ? 12.492 -19.25 -10.352 1 94.44 106 LEU B O 1
ATOM 2296 N N . ASP B 1 107 ? 13.586 -17.766 -11.742 1 94.19 107 ASP B N 1
ATOM 2297 C CA . ASP B 1 107 ? 14.898 -18.031 -11.164 1 94.19 107 ASP B CA 1
ATOM 2298 C C . ASP B 1 107 ? 15.008 -17.484 -9.742 1 94.19 107 ASP B C 1
ATOM 2300 O O . ASP B 1 107 ? 14.891 -16.266 -9.539 1 94.19 107 ASP B O 1
ATOM 2304 N N . PRO B 1 108 ? 15.289 -18.359 -8.758 1 96.19 108 PRO B N 1
ATOM 2305 C CA . PRO B 1 108 ? 15.344 -17.875 -7.379 1 96.19 108 PRO B CA 1
ATOM 2306 C C . PRO B 1 108 ? 16.469 -16.859 -7.148 1 96.19 108 PRO B C 1
ATOM 2308 O O . PRO B 1 108 ? 16.312 -15.938 -6.348 1 96.19 108 PRO B O 1
ATOM 2311 N N . GLY B 1 109 ? 17.547 -17.062 -7.844 1 96.44 109 GLY B N 1
ATOM 2312 C CA . GLY B 1 109 ? 18.656 -16.141 -7.668 1 96.44 109 GLY B CA 1
ATOM 2313 C C . GLY B 1 109 ? 18.297 -14.703 -8 1 96.44 109 GLY B C 1
ATOM 2314 O O . GLY B 1 109 ? 18.562 -13.789 -7.215 1 96.44 109 GLY B O 1
ATOM 2315 N N . GLY B 1 110 ? 17.719 -14.508 -9.148 1 95.38 110 GLY B N 1
ATOM 2316 C CA . GLY B 1 110 ? 17.297 -13.18 -9.547 1 95.38 110 GLY B CA 1
ATOM 2317 C C . GLY B 1 110 ? 16.266 -12.578 -8.602 1 95.38 110 GLY B C 1
ATOM 2318 O O . GLY B 1 110 ? 16.328 -11.398 -8.266 1 95.38 110 GLY B O 1
ATOM 2319 N N . LEU B 1 111 ? 15.359 -13.383 -8.18 1 96.44 111 LEU B N 1
ATOM 2320 C CA . LEU B 1 111 ? 14.32 -12.914 -7.266 1 96.44 111 LEU B CA 1
ATOM 2321 C C . LEU B 1 111 ? 14.922 -12.539 -5.918 1 96.44 111 LEU B C 1
ATOM 2323 O O . LEU B 1 111 ? 14.555 -11.508 -5.336 1 96.44 111 LEU B O 1
ATOM 2327 N N . ILE B 1 112 ? 15.828 -13.336 -5.418 1 97.69 112 ILE B N 1
ATOM 2328 C CA . ILE B 1 112 ? 16.5 -13.055 -4.156 1 97.69 112 ILE B CA 1
ATOM 2329 C C . ILE B 1 112 ? 17.25 -11.734 -4.254 1 97.69 112 ILE B C 1
ATOM 2331 O O . ILE B 1 112 ? 17.25 -10.938 -3.311 1 97.69 112 ILE B O 1
ATOM 2335 N N . ALA B 1 113 ? 17.812 -11.477 -5.387 1 96.88 113 ALA B N 1
ATOM 2336 C CA . ALA B 1 113 ? 18.531 -10.219 -5.578 1 96.88 113 ALA B CA 1
ATOM 2337 C C . ALA B 1 113 ? 17.578 -9.031 -5.48 1 96.88 113 ALA B C 1
ATOM 2339 O O . ALA B 1 113 ? 17.891 -8.031 -4.828 1 96.88 113 ALA B O 1
ATOM 2340 N N . ARG B 1 114 ? 16.438 -9.156 -6.074 1 96.56 114 ARG B N 1
ATOM 2341 C CA . ARG B 1 114 ? 15.445 -8.086 -6.027 1 96.56 114 ARG B CA 1
ATOM 2342 C C . ARG B 1 114 ? 14.93 -7.883 -4.605 1 96.56 114 ARG B C 1
ATOM 2344 O O . ARG B 1 114 ? 14.773 -6.746 -4.152 1 96.56 114 ARG B O 1
ATOM 2351 N N . LEU B 1 115 ? 14.672 -8.938 -3.949 1 97.56 115 LEU B N 1
ATOM 2352 C CA . LEU B 1 115 ? 14.188 -8.891 -2.574 1 97.56 115 LEU B CA 1
ATOM 2353 C C . LEU B 1 115 ? 15.227 -8.273 -1.65 1 97.56 115 LEU B C 1
ATOM 2355 O O . LEU B 1 115 ? 14.883 -7.516 -0.737 1 97.56 115 LEU B O 1
ATOM 2359 N N . THR B 1 116 ? 16.469 -8.594 -1.899 1 98 116 THR B N 1
ATOM 2360 C CA . THR B 1 116 ? 17.562 -8.039 -1.096 1 98 116 THR B CA 1
ATOM 2361 C C . THR B 1 116 ? 17.641 -6.527 -1.275 1 98 116 THR B C 1
ATOM 2363 O O . THR B 1 116 ? 17.797 -5.789 -0.3 1 98 116 THR B O 1
ATOM 2366 N N . GLU B 1 117 ? 17.516 -6.133 -2.465 1 96.94 117 GLU B N 1
ATOM 2367 C CA . GLU B 1 117 ? 17.5 -4.703 -2.752 1 96.94 117 GLU B CA 1
ATOM 2368 C C . GLU B 1 117 ? 16.344 -4 -2.045 1 96.94 117 GLU B C 1
ATOM 2370 O O . GLU B 1 117 ? 16.531 -2.943 -1.438 1 96.94 117 GLU B O 1
ATOM 2375 N N . ARG B 1 118 ? 15.234 -4.59 -2.072 1 96.19 118 ARG B N 1
ATOM 2376 C CA . ARG B 1 118 ? 14.055 -3.996 -1.439 1 96.19 118 ARG B CA 1
ATOM 2377 C C . ARG B 1 118 ? 14.219 -3.955 0.077 1 96.19 118 ARG B C 1
ATOM 2379 O O . ARG B 1 118 ? 13.844 -2.973 0.719 1 96.19 118 ARG B O 1
ATOM 2386 N N . ALA B 1 119 ? 14.734 -5.02 0.602 1 97.69 119 ALA B N 1
ATOM 2387 C CA . ALA B 1 119 ? 14.938 -5.059 2.047 1 97.69 119 ALA B CA 1
ATOM 2388 C C . ALA B 1 119 ? 15.859 -3.93 2.5 1 97.69 119 ALA B C 1
ATOM 2390 O O . ALA B 1 119 ? 15.586 -3.256 3.496 1 97.69 119 ALA B O 1
ATOM 2391 N N . ALA B 1 120 ? 16.906 -3.711 1.737 1 97.06 120 ALA B N 1
ATOM 2392 C CA . ALA B 1 120 ? 17.859 -2.648 2.064 1 97.06 120 ALA B CA 1
ATOM 2393 C C . ALA B 1 120 ? 17.203 -1.274 1.925 1 97.06 120 ALA B C 1
ATOM 2395 O O . ALA B 1 120 ? 17.391 -0.401 2.775 1 97.06 120 ALA B O 1
ATOM 2396 N N . PHE B 1 121 ? 16.5 -1.136 0.897 1 94.06 121 PHE B N 1
ATOM 2397 C CA . PHE B 1 121 ? 15.797 0.117 0.664 1 94.06 121 PHE B CA 1
ATOM 2398 C C . PHE B 1 121 ? 14.82 0.404 1.797 1 94.06 121 PHE B C 1
ATOM 2400 O O . PHE B 1 121 ? 14.789 1.515 2.332 1 94.06 121 PHE B O 1
ATOM 2407 N N . SER B 1 122 ? 14.062 -0.585 2.176 1 94.5 122 SER B N 1
ATOM 2408 C CA . SER B 1 122 ? 13.055 -0.441 3.225 1 94.5 122 SER B CA 1
ATOM 2409 C C . SER B 1 122 ? 13.703 -0.155 4.574 1 94.5 122 SER B C 1
ATOM 2411 O O . SER B 1 122 ? 13.164 0.607 5.379 1 94.5 122 SER B O 1
ATOM 2413 N N . GLU B 1 123 ? 14.812 -0.769 4.785 1 96.38 123 GLU B N 1
ATOM 2414 C CA . GLU B 1 123 ? 15.547 -0.487 6.016 1 96.38 123 GLU B CA 1
ATOM 2415 C C . GLU B 1 123 ? 15.984 0.975 6.078 1 96.38 123 GLU B C 1
ATOM 2417 O O . GLU B 1 123 ? 15.852 1.623 7.117 1 96.38 123 GLU B O 1
ATOM 2422 N N . GLY B 1 124 ? 16.531 1.457 5.02 1 93.94 124 GLY B N 1
ATOM 2423 C CA . GLY B 1 124 ? 16.906 2.859 4.953 1 93.94 124 GLY B CA 1
ATOM 2424 C C . GLY B 1 124 ? 15.734 3.803 5.168 1 93.94 124 GLY B C 1
ATOM 2425 O O . GLY B 1 124 ? 15.852 4.785 5.898 1 93.94 124 GLY B O 1
ATOM 2426 N N . LYS B 1 125 ? 14.633 3.514 4.582 1 91.75 125 LYS B N 1
ATOM 2427 C CA . LYS B 1 125 ? 13.438 4.328 4.746 1 91.75 125 LYS B CA 1
ATOM 2428 C C . LYS B 1 125 ? 12.93 4.281 6.188 1 91.75 125 LYS B C 1
ATOM 2430 O O . LYS B 1 125 ? 12.5 5.297 6.734 1 91.75 125 LYS B O 1
ATOM 2435 N N . ALA B 1 126 ? 12.922 3.082 6.762 1 94.19 126 ALA B N 1
ATOM 2436 C CA . ALA B 1 126 ? 12.5 2.949 8.156 1 94.19 126 ALA B CA 1
ATOM 2437 C C . ALA B 1 126 ? 13.336 3.84 9.07 1 94.19 126 ALA B C 1
ATOM 2439 O O . ALA B 1 126 ? 12.805 4.504 9.961 1 94.19 126 ALA B O 1
ATOM 2440 N N . GLU B 1 127 ? 14.625 3.867 8.797 1 95.5 127 GLU B N 1
ATOM 2441 C CA . GLU B 1 127 ? 15.516 4.719 9.578 1 95.5 127 GLU B CA 1
ATOM 2442 C C . GLU B 1 127 ? 15.18 6.191 9.391 1 95.5 127 GLU B C 1
ATOM 2444 O O . GLU B 1 127 ? 15.227 6.973 10.344 1 95.5 127 GLU B O 1
ATOM 2449 N N . GLN B 1 128 ? 14.906 6.527 8.203 1 92.12 128 GLN B N 1
ATOM 2450 C CA . GLN B 1 128 ? 14.516 7.906 7.926 1 92.12 128 GLN B CA 1
ATOM 2451 C C . GLN B 1 128 ? 13.234 8.281 8.664 1 92.12 128 GLN B C 1
ATOM 2453 O O . GLN B 1 128 ? 13.148 9.359 9.25 1 92.12 128 GLN B O 1
ATOM 2458 N N . PHE B 1 129 ? 12.25 7.41 8.719 1 92.12 129 PHE B N 1
ATOM 2459 C CA . PHE B 1 129 ? 11 7.66 9.43 1 92.12 129 PHE B CA 1
ATOM 2460 C C . PHE B 1 129 ? 11.242 7.77 10.93 1 92.12 129 PHE B C 1
ATOM 2462 O O . PHE B 1 129 ? 10.656 8.617 11.602 1 92.12 129 PHE B O 1
ATOM 2469 N N . GLU B 1 130 ? 12.047 6.906 11.383 1 94.81 130 GLU B N 1
ATOM 2470 C CA . GLU B 1 130 ? 12.375 6.949 12.805 1 94.81 130 GLU B CA 1
ATOM 2471 C C . GLU B 1 130 ? 12.992 8.289 13.188 1 94.81 130 GLU B C 1
ATOM 2473 O O . GLU B 1 130 ? 12.633 8.875 14.211 1 94.81 130 GLU B O 1
ATOM 2478 N N . GLY B 1 131 ? 13.953 8.719 12.359 1 93.81 131 GLY B N 1
ATOM 2479 C CA . GLY B 1 131 ? 14.547 10.023 12.594 1 93.81 131 GLY B CA 1
ATOM 2480 C C . GLY B 1 131 ? 13.539 11.156 12.523 1 93.81 131 GLY B C 1
ATOM 2481 O O . GLY B 1 131 ? 13.586 12.078 13.344 1 93.81 131 GLY B O 1
ATOM 2482 N N . LEU B 1 132 ? 12.672 11.133 11.617 1 90.81 132 LEU B N 1
ATOM 2483 C CA . LEU B 1 132 ? 11.633 12.141 11.484 1 90.81 132 LEU B CA 1
ATOM 2484 C C . LEU B 1 132 ? 10.742 12.172 12.727 1 90.81 132 LEU B C 1
ATOM 2486 O O . LEU B 1 132 ? 10.43 13.242 13.25 1 90.81 132 LEU B O 1
ATOM 2490 N N . LEU B 1 133 ? 10.344 11 13.203 1 94.25 133 LEU B N 1
ATOM 2491 C CA . LEU B 1 133 ? 9.508 10.906 14.391 1 94.25 133 LEU B CA 1
ATOM 2492 C C . LEU B 1 133 ? 10.211 11.5 15.609 1 94.25 133 LEU B C 1
ATOM 2494 O O . LEU B 1 133 ? 9.594 12.234 16.391 1 94.25 133 LEU B O 1
ATOM 2498 N N . GLU B 1 134 ? 11.438 11.227 15.688 1 95.94 134 GLU B N 1
ATOM 2499 C CA . GLU B 1 134 ? 12.219 11.773 16.797 1 95.94 134 GLU B CA 1
ATOM 2500 C C . GLU B 1 134 ? 12.297 13.297 16.719 1 95.94 134 GLU B C 1
ATOM 2502 O O . GLU B 1 134 ? 12.156 13.977 17.734 1 95.94 134 GLU B O 1
ATOM 2507 N N . ARG B 1 135 ? 12.523 13.766 15.578 1 94.19 135 ARG B N 1
ATOM 2508 C CA . ARG B 1 135 ? 12.609 15.211 15.398 1 94.19 135 ARG B CA 1
ATOM 2509 C C . ARG B 1 135 ? 11.273 15.883 15.711 1 94.19 135 ARG B C 1
ATOM 2511 O O . ARG B 1 135 ? 11.242 16.969 16.297 1 94.19 135 ARG B O 1
ATOM 2518 N N . MET B 1 136 ? 10.234 15.289 15.414 1 92.81 136 MET B N 1
ATOM 2519 C CA . MET B 1 136 ? 8.906 15.844 15.656 1 92.81 136 MET B CA 1
ATOM 2520 C C . MET B 1 136 ? 8.609 15.906 17.156 1 92.81 136 MET B C 1
ATOM 2522 O O . MET B 1 136 ? 8.016 16.875 17.625 1 92.81 136 MET B O 1
ATOM 2526 N N . ARG B 1 137 ? 9 14.914 17.797 1 94.44 137 ARG B N 1
ATOM 2527 C CA . ARG B 1 137 ? 8.695 14.828 19.234 1 94.44 137 ARG B CA 1
ATOM 2528 C C . ARG B 1 137 ? 9.633 15.719 20.047 1 94.44 137 ARG B C 1
ATOM 2530 O O . ARG B 1 137 ? 9.25 16.25 21.094 1 94.44 137 ARG B O 1
ATOM 2537 N N . GLY B 1 138 ? 10.836 15.828 19.531 1 94.5 138 GLY B N 1
ATOM 2538 C CA . GLY B 1 138 ? 11.859 16.453 20.344 1 94.5 138 GLY B CA 1
ATOM 2539 C C . GLY B 1 138 ? 12.203 15.648 21.594 1 94.5 138 GLY B C 1
ATOM 2540 O O . GLY B 1 138 ? 12.391 14.43 21.516 1 94.5 138 GLY B O 1
ATOM 2541 N N . ASP B 1 139 ? 12.281 16.266 22.719 1 93.81 139 ASP B N 1
ATOM 2542 C CA . ASP B 1 139 ? 12.727 15.609 23.938 1 93.81 139 ASP B CA 1
ATOM 2543 C C . ASP B 1 139 ? 11.547 14.984 24.688 1 93.81 139 ASP B C 1
ATOM 2545 O O . ASP B 1 139 ? 11.734 14.352 25.734 1 93.81 139 ASP B O 1
ATOM 2549 N N . ARG B 1 140 ? 10.422 14.977 24.172 1 95.56 140 ARG B N 1
ATOM 2550 C CA . ARG B 1 140 ? 9.25 14.453 24.859 1 95.56 140 ARG B CA 1
ATOM 2551 C C . ARG B 1 140 ? 9.125 12.945 24.656 1 95.56 140 ARG B C 1
ATOM 2553 O O . ARG B 1 140 ? 9.367 12.43 23.562 1 95.56 140 ARG B O 1
ATOM 2560 N N . PRO B 1 141 ? 8.75 12.344 25.734 1 97.06 141 PRO B N 1
ATOM 2561 C CA . PRO B 1 141 ? 8.344 10.945 25.531 1 97.06 141 PRO B CA 1
ATOM 2562 C C . PRO B 1 141 ? 7.152 10.812 24.594 1 97.06 141 PRO B C 1
ATOM 2564 O O . PRO B 1 141 ? 6.281 11.688 24.562 1 97.06 141 PRO B O 1
ATOM 2567 N N . GLU B 1 142 ? 7.137 9.773 23.875 1 97.06 142 GLU B N 1
ATOM 2568 C CA . GLU B 1 142 ? 6.121 9.609 22.844 1 97.06 142 GLU B CA 1
ATOM 2569 C C . GLU B 1 142 ? 4.715 9.688 23.438 1 97.06 142 GLU B C 1
ATOM 2571 O O . GLU B 1 142 ? 3.828 10.32 22.859 1 97.06 142 GLU B O 1
ATOM 2576 N N . GLU B 1 143 ? 4.527 9 24.562 1 96.19 143 GLU B N 1
ATOM 2577 C CA . GLU B 1 143 ? 3.199 8.992 25.172 1 96.19 143 GLU B CA 1
ATOM 2578 C C . GLU B 1 143 ? 2.721 10.414 25.469 1 96.19 143 GLU B C 1
ATOM 2580 O O . GLU B 1 143 ? 1.554 10.742 25.234 1 96.19 143 GLU B O 1
ATOM 2585 N N . GLU B 1 144 ? 3.572 11.188 25.953 1 97 144 GLU B N 1
ATOM 2586 C CA . GLU B 1 144 ? 3.244 12.578 26.25 1 97 144 GLU B CA 1
ATOM 2587 C C . GLU B 1 144 ? 2.975 13.359 24.969 1 97 144 GLU B C 1
ATOM 2589 O O . GLU B 1 144 ? 2.043 14.172 24.906 1 97 144 GLU B O 1
ATOM 2594 N N . PHE B 1 145 ? 3.822 13.117 23.984 1 97.5 145 PHE B N 1
ATOM 2595 C CA . PHE B 1 145 ? 3.648 13.812 22.719 1 97.5 145 PHE B CA 1
ATOM 2596 C C . PHE B 1 145 ? 2.305 13.469 22.078 1 97.5 145 PHE B C 1
ATOM 2598 O O . PHE B 1 145 ? 1.608 14.344 21.578 1 97.5 145 PHE B O 1
ATOM 2605 N N . LEU B 1 146 ? 1.933 12.188 22.125 1 97.38 146 LEU B N 1
ATOM 2606 C CA . LEU B 1 146 ? 0.679 11.742 21.531 1 97.38 146 LEU B CA 1
ATOM 2607 C C . LEU B 1 146 ? -0.514 12.391 22.219 1 97.38 146 LEU B C 1
ATOM 2609 O O . LEU B 1 146 ? -1.525 12.688 21.578 1 97.38 146 LEU B O 1
ATOM 2613 N N . LEU B 1 147 ? -0.372 12.711 23.438 1 95.69 147 LEU B N 1
ATOM 2614 C CA . LEU B 1 147 ? -1.48 13.273 24.203 1 95.69 147 LEU B CA 1
ATOM 2615 C C . LEU B 1 147 ? -1.521 14.797 24.062 1 95.69 147 LEU B C 1
ATOM 2617 O O . LEU B 1 147 ? -2.6 15.383 23.969 1 95.69 147 LEU B O 1
ATOM 2621 N N . HIS B 1 148 ? -0.32 15.461 23.953 1 94.62 148 HIS B N 1
ATOM 2622 C CA . HIS B 1 148 ? -0.321 16.906 24.125 1 94.62 148 HIS B CA 1
ATOM 2623 C C . HIS B 1 148 ? 0.417 17.609 22.969 1 94.62 148 HIS B C 1
ATOM 2625 O O . HIS B 1 148 ? 0.394 18.828 22.875 1 94.62 148 HIS B O 1
ATOM 2631 N N . GLY B 1 149 ? 1.074 16.828 22.219 1 93.38 149 GLY B N 1
ATOM 2632 C CA . GLY B 1 149 ? 1.874 17.422 21.172 1 93.38 149 GLY B CA 1
ATOM 2633 C C . GLY B 1 149 ? 1.04 18.125 20.109 1 93.38 149 GLY B C 1
ATOM 2634 O O . GLY B 1 149 ? -0.161 17.859 19.984 1 93.38 149 GLY B O 1
ATOM 2635 N N . GLU B 1 150 ? 1.695 19.031 19.391 1 90.12 150 GLU B N 1
ATOM 2636 C CA . GLU B 1 150 ? 1.077 19.656 18.234 1 90.12 150 GLU B CA 1
ATOM 2637 C C . GLU B 1 150 ? 1.311 18.828 16.969 1 90.12 150 GLU B C 1
ATOM 2639 O O . GLU B 1 150 ? 2.24 18.016 16.906 1 90.12 150 GLU B O 1
ATOM 2644 N N . ARG B 1 151 ? 0.451 18.906 15.938 1 89.62 151 ARG B N 1
ATOM 2645 C CA . ARG B 1 151 ? 0.58 18.25 14.641 1 89.62 151 ARG B CA 1
ATOM 2646 C C . ARG B 1 151 ? 0.655 16.734 14.797 1 89.62 151 ARG B C 1
ATOM 2648 O O . ARG B 1 151 ? 1.575 16.109 14.281 1 89.62 151 ARG B O 1
ATOM 2655 N N . ILE B 1 152 ? -0.314 16.156 15.422 1 94.81 152 ILE B N 1
ATOM 2656 C CA . ILE B 1 152 ? -0.287 14.727 15.719 1 94.81 152 ILE B CA 1
ATOM 2657 C C . ILE B 1 152 ? -0.619 13.938 14.453 1 94.81 152 ILE B C 1
ATOM 2659 O O . ILE B 1 152 ? -0.196 12.781 14.305 1 94.81 152 ILE B O 1
ATOM 2663 N N . GLY B 1 153 ? -1.428 14.516 13.547 1 93.75 153 GLY B N 1
ATOM 2664 C CA . GLY B 1 153 ? -1.759 13.844 12.297 1 93.75 153 GLY B CA 1
ATOM 2665 C C . GLY B 1 153 ? -0.538 13.352 11.547 1 93.75 153 GLY B C 1
ATOM 2666 O O . GLY B 1 153 ? -0.387 12.148 11.32 1 93.75 153 GLY B O 1
ATOM 2667 N N . PRO B 1 154 ? 0.364 14.281 11.234 1 91.94 154 PRO B N 1
ATOM 2668 C CA . PRO B 1 154 ? 1.597 13.891 10.547 1 91.94 154 PRO B CA 1
ATOM 2669 C C . PRO B 1 154 ? 2.418 12.875 11.328 1 91.94 154 PRO B C 1
ATOM 2671 O O . PRO B 1 154 ? 3.041 11.992 10.742 1 91.94 154 PRO B O 1
ATOM 2674 N N . TYR B 1 155 ? 2.42 13.008 12.609 1 94.12 155 TYR B N 1
ATOM 2675 C CA . TYR B 1 155 ? 3.156 12.055 13.438 1 94.12 155 TYR B CA 1
ATOM 2676 C C . TYR B 1 155 ? 2.58 10.648 13.297 1 94.12 155 TYR B C 1
ATOM 2678 O O . TYR B 1 155 ? 3.324 9.68 13.117 1 94.12 155 TYR B O 1
ATOM 2686 N N . LEU B 1 156 ? 1.254 10.547 13.336 1 95.31 156 LEU B N 1
ATOM 2687 C CA . LEU B 1 156 ? 0.578 9.258 13.258 1 95.31 156 LEU B CA 1
ATOM 2688 C C . LEU B 1 156 ? 0.772 8.625 11.883 1 95.31 156 LEU B C 1
ATOM 2690 O O . LEU B 1 156 ? 0.957 7.41 11.773 1 95.31 156 LEU B O 1
ATOM 2694 N N . THR B 1 157 ? 0.735 9.383 10.883 1 93.31 157 THR B N 1
ATOM 2695 C CA . THR B 1 157 ? 0.946 8.844 9.547 1 93.31 157 THR B CA 1
ATOM 2696 C C . THR B 1 157 ? 2.404 8.445 9.352 1 93.31 157 THR B C 1
ATOM 2698 O O . THR B 1 157 ? 2.697 7.465 8.656 1 93.31 157 THR B O 1
ATOM 2701 N N . CYS B 1 158 ? 3.344 9.188 9.953 1 92.25 158 CYS B N 1
ATOM 2702 C CA . CYS B 1 158 ? 4.75 8.805 9.914 1 92.25 158 CYS B CA 1
ATOM 2703 C C . CYS B 1 158 ? 4.977 7.473 10.609 1 92.25 158 CYS B C 1
ATOM 2705 O O . CYS B 1 158 ? 5.75 6.641 10.141 1 92.25 158 CYS B O 1
ATOM 2707 N N . ARG B 1 159 ? 4.285 7.285 11.672 1 94.56 159 ARG B N 1
ATOM 2708 C CA . ARG B 1 159 ? 4.375 6 12.359 1 94.56 159 ARG B CA 1
ATOM 2709 C C . ARG B 1 159 ? 3.893 4.863 11.461 1 94.56 159 ARG B C 1
ATOM 2711 O O . ARG B 1 159 ? 4.461 3.771 11.477 1 94.56 159 ARG B O 1
ATOM 2718 N N . ARG B 1 160 ? 2.818 5.094 10.734 1 94.44 160 ARG B N 1
ATOM 2719 C CA . ARG B 1 160 ? 2.33 4.094 9.789 1 94.44 160 ARG B CA 1
ATOM 2720 C C . ARG B 1 160 ? 3.375 3.783 8.727 1 94.44 160 ARG B C 1
ATOM 2722 O O . ARG B 1 160 ? 3.555 2.627 8.344 1 94.44 160 ARG B O 1
ATOM 2729 N N . GLY B 1 161 ? 3.992 4.859 8.219 1 92.12 161 GLY B N 1
ATOM 2730 C CA . GLY B 1 161 ? 5.062 4.668 7.258 1 92.12 161 GLY B CA 1
ATOM 2731 C C . GLY B 1 161 ? 6.207 3.83 7.793 1 92.12 161 GLY B C 1
ATOM 2732 O O . GLY B 1 161 ? 6.715 2.945 7.102 1 92.12 161 GLY B O 1
ATOM 2733 N N . LEU B 1 162 ? 6.574 4.102 8.992 1 94.19 162 LEU B N 1
ATOM 2734 C CA . LEU B 1 162 ? 7.633 3.336 9.641 1 94.19 162 LEU B CA 1
ATOM 2735 C C . LEU B 1 162 ? 7.258 1.861 9.742 1 94.19 162 LEU B C 1
ATOM 2737 O O . LEU B 1 162 ? 8.039 0.99 9.352 1 94.19 162 LEU B O 1
ATOM 2741 N N . ASP B 1 163 ? 6.039 1.632 10.234 1 94.75 163 ASP B N 1
ATOM 2742 C CA . ASP B 1 163 ? 5.559 0.26 10.367 1 94.75 163 ASP B CA 1
ATOM 2743 C C . ASP B 1 163 ? 5.535 -0.45 9.016 1 94.75 163 ASP B C 1
ATOM 2745 O O . ASP B 1 163 ? 5.879 -1.631 8.922 1 94.75 163 ASP B O 1
ATOM 2749 N N . PHE B 1 164 ? 5.133 0.225 8.016 1 93.06 164 PHE B N 1
ATOM 2750 C CA . PHE B 1 164 ? 5.027 -0.332 6.672 1 93.06 164 PHE B CA 1
ATOM 2751 C C . PHE B 1 164 ? 6.398 -0.741 6.145 1 93.06 164 PHE B C 1
ATOM 2753 O O . PHE B 1 164 ? 6.562 -1.847 5.625 1 93.06 164 PHE B O 1
ATOM 2760 N N . GLU B 1 165 ? 7.355 0.125 6.289 1 93.38 165 GLU B N 1
ATOM 2761 C CA . GLU B 1 165 ? 8.695 -0.162 5.773 1 93.38 165 GLU B CA 1
ATOM 2762 C C . GLU B 1 165 ? 9.359 -1.282 6.562 1 93.38 165 GLU B C 1
ATOM 2764 O O . GLU B 1 165 ? 10.078 -2.109 5.996 1 93.38 165 GLU B O 1
ATOM 2769 N N . ARG B 1 166 ? 9.148 -1.296 7.844 1 96.62 166 ARG B N 1
ATOM 2770 C CA . ARG B 1 166 ? 9.68 -2.398 8.641 1 96.62 166 ARG B CA 1
ATOM 2771 C C . ARG B 1 166 ? 9.047 -3.725 8.219 1 96.62 166 ARG B C 1
ATOM 2773 O O . ARG B 1 166 ? 9.742 -4.738 8.117 1 96.62 166 ARG B O 1
ATOM 2780 N N . ALA B 1 167 ? 7.77 -3.68 7.996 1 95.06 167 ALA B N 1
ATOM 2781 C CA . ALA B 1 167 ? 7.086 -4.883 7.527 1 95.06 167 ALA B CA 1
ATOM 2782 C C . ALA B 1 167 ? 7.602 -5.312 6.156 1 95.06 167 ALA B C 1
ATOM 2784 O O . ALA B 1 167 ? 7.734 -6.508 5.883 1 95.06 167 A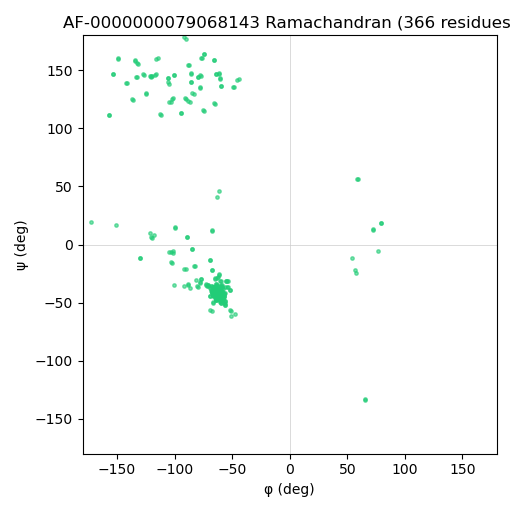LA B O 1
ATOM 2785 N N . ASN B 1 168 ? 7.855 -4.34 5.273 1 94.81 168 ASN B N 1
ATOM 2786 C CA . ASN B 1 168 ? 8.461 -4.648 3.98 1 94.81 168 ASN B CA 1
ATOM 2787 C C . ASN B 1 168 ? 9.789 -5.379 4.145 1 94.81 168 ASN B C 1
ATOM 2789 O O . ASN B 1 168 ? 10.008 -6.422 3.531 1 94.81 168 ASN B O 1
ATOM 2793 N N . ARG B 1 169 ? 10.617 -4.766 4.949 1 97.5 169 ARG B N 1
ATOM 2794 C CA . ARG B 1 169 ? 11.93 -5.348 5.195 1 97.5 169 ARG B CA 1
ATOM 2795 C C . ARG B 1 169 ? 11.812 -6.77 5.73 1 97.5 169 ARG B C 1
ATOM 2797 O O . ARG B 1 169 ? 12.438 -7.691 5.203 1 97.5 169 ARG B O 1
ATOM 2804 N N . ASP B 1 170 ? 11.023 -6.945 6.73 1 98.31 170 ASP B N 1
ATOM 2805 C CA . ASP B 1 170 ? 10.883 -8.242 7.383 1 98.31 170 ASP B CA 1
ATOM 2806 C C . ASP B 1 170 ? 10.312 -9.281 6.422 1 98.31 170 ASP B C 1
ATOM 2808 O O . ASP B 1 170 ? 10.773 -10.422 6.391 1 98.31 170 ASP B O 1
ATOM 2812 N N . TRP B 1 171 ? 9.336 -8.93 5.664 1 97 171 TRP B N 1
ATOM 2813 C CA . TRP B 1 171 ? 8.734 -9.836 4.691 1 97 171 TRP B CA 1
ATOM 2814 C C . TRP B 1 171 ? 9.75 -10.242 3.627 1 97 171 TRP B C 1
ATOM 2816 O O . TRP B 1 171 ? 9.852 -11.422 3.277 1 97 171 TRP B O 1
ATOM 2826 N N . CYS B 1 172 ? 10.453 -9.281 3.145 1 98 172 CYS B N 1
ATOM 2827 C CA . CYS B 1 172 ? 11.477 -9.594 2.148 1 98 172 CYS B CA 1
ATOM 2828 C C . CYS B 1 172 ? 12.492 -10.594 2.699 1 98 172 CYS B C 1
ATOM 2830 O O . CYS B 1 172 ? 12.836 -11.562 2.025 1 98 172 CYS B O 1
ATOM 2832 N N . GLN B 1 173 ? 12.945 -10.352 3.875 1 98.62 173 GLN B N 1
ATOM 2833 C CA . GLN B 1 173 ? 13.93 -11.234 4.492 1 98.62 173 GLN B CA 1
ATOM 2834 C C . GLN B 1 173 ? 13.367 -12.641 4.684 1 98.62 173 GLN B C 1
ATOM 2836 O O . GLN B 1 173 ? 14.07 -13.633 4.488 1 98.62 173 GLN B O 1
ATOM 2841 N N . GLU B 1 174 ? 12.133 -12.703 5.062 1 98.25 174 GLU B N 1
ATOM 2842 C CA . GLU B 1 174 ? 11.477 -14 5.211 1 98.25 174 GLU B CA 1
ATOM 2843 C C . GLU B 1 174 ? 11.406 -14.742 3.877 1 98.25 174 GLU B C 1
ATOM 2845 O O . GLU B 1 174 ? 11.68 -15.938 3.812 1 98.25 174 GLU B O 1
ATOM 2850 N N . VAL B 1 175 ? 11.008 -14.086 2.859 1 98.19 175 VAL B N 1
ATOM 2851 C CA . VAL B 1 175 ? 10.891 -14.703 1.541 1 98.19 175 VAL B CA 1
ATOM 2852 C C . VAL B 1 175 ? 12.266 -15.148 1.05 1 98.19 175 VAL B C 1
ATOM 2854 O O . VAL B 1 175 ? 12.398 -16.25 0.495 1 98.19 175 VAL B O 1
ATOM 2857 N N . ILE B 1 176 ? 13.266 -14.289 1.28 1 98.56 176 ILE B N 1
ATOM 2858 C CA . ILE B 1 176 ? 14.633 -14.641 0.916 1 98.56 176 ILE B CA 1
ATOM 2859 C C . ILE B 1 176 ? 15.023 -15.945 1.604 1 98.56 176 ILE B C 1
ATOM 2861 O O . ILE B 1 176 ? 15.57 -16.859 0.964 1 98.56 176 ILE B O 1
ATOM 2865 N N . ALA B 1 177 ? 14.789 -16.047 2.861 1 98.44 177 ALA B N 1
ATOM 2866 C CA . ALA B 1 177 ? 15.141 -17.234 3.623 1 98.44 177 ALA B CA 1
ATOM 2867 C C . ALA B 1 177 ? 14.445 -18.469 3.061 1 98.44 177 ALA B C 1
ATOM 2869 O O . ALA B 1 177 ? 15.062 -19.531 2.93 1 98.44 177 ALA B O 1
ATOM 2870 N N . VAL B 1 178 ? 13.195 -18.359 2.721 1 98.25 178 VAL B N 1
ATOM 2871 C CA . VAL B 1 178 ? 12.422 -19.484 2.172 1 98.25 178 VAL B CA 1
ATOM 2872 C C . VAL B 1 178 ? 13.016 -19.906 0.829 1 98.25 178 VAL B C 1
ATOM 2874 O O . VAL B 1 178 ? 13.234 -21.094 0.589 1 98.25 178 VAL B O 1
ATOM 2877 N N . LEU B 1 179 ? 13.273 -18.953 -0.04 1 97.88 179 LEU B N 1
ATOM 2878 C CA . LEU B 1 179 ? 13.781 -19.25 -1.374 1 97.88 179 LEU B CA 1
ATOM 2879 C C . LEU B 1 179 ? 15.164 -19.891 -1.298 1 97.88 179 LEU B C 1
ATOM 2881 O O . LEU B 1 179 ? 15.469 -20.812 -2.061 1 97.88 179 LEU B O 1
ATOM 2885 N N . ARG B 1 180 ? 15.977 -19.406 -0.386 1 97.88 180 ARG B N 1
ATOM 2886 C CA . ARG B 1 180 ? 17.312 -19.984 -0.209 1 97.88 180 ARG B CA 1
ATOM 2887 C C . ARG B 1 180 ? 17.219 -21.422 0.286 1 97.88 180 ARG B C 1
ATOM 2889 O O . ARG B 1 180 ? 17.938 -22.297 -0.198 1 97.88 180 ARG B O 1
ATOM 2896 N N . ALA B 1 181 ? 16.375 -21.656 1.199 1 97.31 181 ALA B N 1
ATOM 2897 C CA . ALA B 1 181 ? 16.203 -23 1.745 1 97.31 181 ALA B CA 1
ATOM 2898 C C . ALA B 1 181 ? 15.711 -23.969 0.674 1 97.31 181 ALA B C 1
ATOM 2900 O O . ALA B 1 181 ? 16.109 -25.141 0.655 1 97.31 181 ALA B O 1
ATOM 2901 N N . ARG B 1 182 ? 14.906 -23.531 -0.206 1 96.5 182 ARG B N 1
ATOM 2902 C CA . ARG B 1 182 ? 14.305 -24.375 -1.229 1 96.5 182 ARG B CA 1
ATOM 2903 C C . ARG B 1 182 ? 15.281 -24.625 -2.373 1 96.5 182 ARG B C 1
ATOM 2905 O O . ARG B 1 182 ? 15.266 -25.703 -2.982 1 96.5 182 ARG B O 1
ATOM 2912 N N . SER B 1 183 ? 16 -23.641 -2.648 1 92.25 183 SER B N 1
ATOM 2913 C CA . SER B 1 183 ? 16.781 -23.719 -3.879 1 92.25 183 SER B CA 1
ATOM 2914 C C . SER B 1 183 ? 18.25 -24.047 -3.586 1 92.25 183 SER B C 1
ATOM 2916 O O . SER B 1 183 ? 19 -24.422 -4.488 1 92.25 183 SER B O 1
ATOM 2918 N N . GLY B 1 184 ? 18.672 -23.906 -2.367 1 87.75 184 GLY B N 1
ATOM 2919 C CA . GLY B 1 184 ? 20.062 -24.141 -2.014 1 87.75 184 GLY B CA 1
ATOM 2920 C C . GLY B 1 184 ? 21 -23.062 -2.51 1 87.75 184 GLY B C 1
ATOM 2921 O O . GLY B 1 184 ? 22.219 -23.266 -2.586 1 87.75 184 GLY B O 1
ATOM 2922 N N . VAL B 1 185 ? 20.469 -22.109 -2.875 1 82 185 VAL B N 1
ATOM 2923 C CA . VAL B 1 185 ? 21.312 -21 -3.318 1 82 185 VAL B CA 1
ATOM 2924 C C . VAL B 1 185 ? 21.625 -20.078 -2.141 1 82 185 VAL B C 1
ATOM 2926 O O . VAL B 1 185 ? 20.797 -19.922 -1.234 1 82 185 VAL B O 1
#

Solvent-accessible surface area (backbone atoms only — not comparable to full-atom values): 19502 Å² total; per-residue (Å²): 125,71,61,63,52,45,52,47,41,68,21,66,88,39,74,39,31,69,63,55,48,42,51,36,30,66,64,36,56,71,39,43,47,86,66,53,59,71,56,49,54,52,48,51,53,51,34,36,75,72,48,26,28,47,75,43,82,41,86,39,90,92,43,76,68,41,51,35,30,32,54,30,74,54,28,51,51,49,48,51,54,54,50,70,44,85,67,62,84,64,50,44,46,41,61,58,52,44,42,40,38,35,39,79,79,46,63,60,68,59,46,42,51,54,34,50,51,47,23,53,51,22,46,54,49,24,52,50,34,52,50,51,52,44,63,72,49,52,90,49,55,65,71,57,33,64,57,68,47,79,68,52,15,53,50,55,40,37,50,50,40,26,54,48,24,47,48,48,20,52,50,28,52,51,51,41,53,43,50,27,70,57,66,71,99,129,73,62,64,52,44,53,46,41,68,21,67,88,39,72,39,31,68,64,56,48,41,51,37,29,66,65,43,53,72,41,42,48,87,65,54,57,73,56,49,53,53,46,50,52,50,34,36,76,72,48,27,26,46,74,42,81,42,86,40,90,90,43,74,68,41,50,34,31,32,53,30,74,56,27,51,50,50,48,51,54,54,50,70,45,84,66,64,84,64,50,46,45,40,60,58,51,43,43,40,36,34,41,79,80,46,64,60,68,58,46,41,51,54,35,51,52,49,23,53,50,21,49,54,49,26,51,52,35,51,51,50,53,45,62,72,50,54,91,48,54,64,72,56,33,64,57,68,46,80,70,52,16,52,51,55,36,37,51,49,42,26,53,50,23,47,50,49,21,52,50,30,52,51,50,41,53,41,49,26,69,57,67,72,98

Secondary structure (DSSP, 8-state):
-HHHHHHHHHHTT--EEHHHHHHHHHTSTT-S----HHHHHHHHHHHHHTTSEEEEEE--SSS--EEEEEE-HHHHHHHHHHHHSPPPPPEEE-HHHHHHHTGGGS-HHHHHHHHHHHHHHHHHHHHHHHHHHHHHHTTS-HHHHHHH-S-HHHHHHHHHHHHHHHHHHHHHHHHHHHHHHHH--/-HHHHHHHHHHTT--EEHHHHHHHHHTSTT-S----HHHHHHHHHHHHHTTSEEEEEE--SSS--EEEEEE-HHHHHHHHHHHHSPPPPPEEE-HHHHHHHTGGGS-HHHHHHHHHHHHHHHHHHHHHHHHHHHHHHTTS-HHHHHHH-S-HHHHHHHHHHHHHHHHHHHHHHHHHHHHHHHH--

Foldseek 3Di:
DPQLLLLQVVQAVHWDFLVRSQVCQVLCLSPDDHDDSVRSVVSVVVCVVVVQKPWDWDDDDPDPITIIIHGDPNVVVVNVVVVPDDDDDDDDDDVLVVVLVCCVPDDLVVNLVVLVVLLVVLVVSLVVLVVVLCVQQPPDDPVVCCVDNPPVVSNVSSVVNNVVSVVSNVVSVVSSVVSCVVPVD/DAQLLLLQVVQAVHWDFLVRSQVCQVLCLSPDDHDDSVRSVVSVVVCVVVVQKPWDWDDDDPDPITIIIHGDPNVVVVNVVVVPDDDDDDDDDDVLVVVLVCCVPDDLVVNLVVLVVLLVVLVVSLVVLVVVLCVQQPPDDPVVCCVDNPPVVSNVSSVVRNVVSVVSNVVSVVSSVVSCVVPVD

Organism: Streptomyces microflavus (NCBI:txid1919)